Protein AF-0000000069194268 (afdb_homodimer)

Nearest PDB structures (foldseek):
  7jh6-assembly4_D  TM=4.118E-01  e=5.243E+00  synthetic construct
  7o3w-assembly1_A  TM=4.426E-01  e=8.999E+00  Synechocystis sp. PCC 6803 substr. Kazusa

Solvent-accessible surface area (backbone atoms only — not comparable to full-atom values): 12749 Å² total; per-residue (Å²): 132,66,67,64,56,55,54,53,47,50,51,52,49,50,50,48,52,50,44,51,50,50,48,48,37,51,55,36,53,52,48,41,28,60,77,66,70,44,88,68,66,60,66,60,50,50,51,53,51,39,49,43,46,30,53,44,47,52,50,52,51,50,46,50,64,65,29,66,80,54,76,63,89,70,72,81,70,62,57,66,57,41,39,67,49,42,54,73,69,66,60,67,84,50,84,78,68,65,90,68,68,75,66,68,73,72,95,112,132,66,67,65,56,54,53,53,47,51,52,51,49,51,50,47,52,49,44,50,49,49,48,48,37,51,56,35,53,51,47,41,28,60,76,66,71,45,89,68,65,60,67,60,50,51,52,53,52,40,50,43,46,30,52,44,47,52,50,50,52,50,46,49,65,65,30,63,80,56,78,69,84,72,70,81,69,62,56,65,54,42,39,66,47,42,54,74,69,66,60,68,85,49,84,76,66,64,89,66,68,73,65,69,73,69,97,111

Sequence (216 aa):
MSYNSGFQNRQQLQQYEQLLQLLLVTLNKRLVKFYSNEDCDEFAFRNIFQRIMSGMKSLEKQYILMTQSNRKFMPPRFSETVRNLFDLLKLEEQHEVSKHLFRVKGYTMSYNSGFQNRQQLQQYEQLLQLLLVTLNKRLVKFYSNEDCDEFAFRNIFQRIMSGMKSLEKQYILMTQSNRKFMPPRFSETVRNLFDLLKLEEQHEVSKHLFRVKGYT

Secondary structure (DSSP, 8-state):
--HHHHHHHHHHHHHHHHHHHHHHHHHHHHHHHHHTT----HHHHHHHHHHHHHHHHHHHHHHHHHHSSS-------HHHHTHHHHHHTT----S---GGGG------/--HHHHHHHHHHHHHHHHHHHHHHHHHHHHHHHHHTT----HHHHHHHHHHHHHHHHHHHHHHHHHHSSS-------HHHHTHHHHHHTT----S---GGGG------

Foldseek 3Di:
DDPVLVVVVVVLVVVLVLLVVQLVVLVVVVVVCVVVVHDDPPVVSLVLNLLSLLSNVVSLVVCCVSCVVPPDDRDPSVSVVCVVVNVVSPHDHDNCNPPPSPCPDDVD/DDPVLVVVVVVLVVVLVVLVVQLVVLVVVVVVCVVVVHDDPPVVSLVLNLLSLLSLVVSLVVCCVSCVVVPDCRDPSVSVVCVVVNVVSPHDRDNCNPPPSPPPDPVD

pLDDT: mean 76.13, std 21.99, range [19.95, 97.38]

Organism: Paramecium tetraurelia (NCBI:txid5888)

Radius of gyration: 18.08 Å; Cα contacts (8 Å, |Δi|>4): 145; chains: 2; bounding box: 43×52×40 Å

Structure (mmCIF, N/CA/C/O backbone):
data_AF-0000000069194268-model_v1
#
loop_
_entity.id
_entity.type
_entity.pdbx_description
1 polymer 'Chromosome undetermined scaffold_10, whole genome shotgun sequence'
#
loop_
_atom_site.group_PDB
_atom_site.id
_atom_site.type_symbol
_atom_site.label_atom_id
_atom_site.label_alt_id
_atom_site.label_comp_id
_atom_site.label_asym_id
_atom_site.label_entity_id
_atom_site.label_seq_id
_atom_site.pdbx_PDB_ins_code
_atom_site.Cartn_x
_atom_site.Cartn_y
_atom_site.Cartn_z
_atom_site.occupancy
_atom_site.B_iso_or_equiv
_atom_site.auth_seq_id
_atom_site.auth_comp_id
_atom_site.auth_asym_id
_atom_site.auth_atom_id
_atom_site.pdbx_PDB_model_num
ATOM 1 N N . MET A 1 1 ? -14.109 27.328 14.586 1 37.28 1 MET A N 1
ATOM 2 C CA . MET A 1 1 ? -13.633 26.266 13.703 1 37.28 1 MET A CA 1
ATOM 3 C C . MET A 1 1 ? -13.445 24.969 14.484 1 37.28 1 MET A C 1
ATOM 5 O O . MET A 1 1 ? -12.781 24.938 15.516 1 37.28 1 MET A O 1
ATOM 9 N N . SER A 1 2 ? -14.305 23.953 14.594 1 41.22 2 SER A N 1
ATOM 10 C CA . SER A 1 2 ? -14.617 23.016 15.68 1 41.22 2 SER A CA 1
ATOM 11 C C . SER A 1 2 ? -13.469 22.047 15.93 1 41.22 2 SER A C 1
ATOM 13 O O . SER A 1 2 ? -12.945 21.453 14.992 1 41.22 2 SER A O 1
ATOM 15 N N . TYR A 1 3 ? -12.727 22.203 17.047 1 45.12 3 TYR A N 1
ATOM 16 C CA . TYR A 1 3 ? -11.688 21.391 17.656 1 45.12 3 TYR A CA 1
ATOM 17 C C . TYR A 1 3 ? -11.93 19.906 17.406 1 45.12 3 TYR A C 1
ATOM 19 O O . TYR A 1 3 ? -10.992 19.141 17.172 1 45.12 3 TYR A O 1
ATOM 27 N N . ASN A 1 4 ? -13.281 19.578 17.469 1 48.5 4 ASN A N 1
ATOM 28 C CA . ASN A 1 4 ? -13.742 18.203 17.312 1 48.5 4 ASN A CA 1
ATOM 29 C C . ASN A 1 4 ? -13.5 17.703 15.891 1 48.5 4 ASN A C 1
ATOM 31 O O . ASN A 1 4 ? -13.203 16.516 15.688 1 48.5 4 ASN A O 1
ATOM 35 N N . SER A 1 5 ? -13.5 18.75 15.031 1 60.5 5 SER A N 1
ATOM 36 C CA . SER A 1 5 ? -13.336 18.375 13.633 1 60.5 5 SER A CA 1
ATOM 37 C C . SER A 1 5 ? -11.891 18 13.328 1 60.5 5 SER A C 1
ATOM 39 O O . SER A 1 5 ? -11.625 17.016 12.648 1 60.5 5 SER A O 1
ATOM 41 N N . GLY A 1 6 ? -11.031 18.656 14.133 1 62.91 6 GLY A N 1
ATOM 42 C CA . GLY A 1 6 ? -9.625 18.391 13.93 1 62.91 6 GLY A CA 1
ATOM 43 C C . GLY A 1 6 ? -9.188 17.047 14.508 1 62.91 6 GLY A C 1
ATOM 44 O O . GLY A 1 6 ? -8.438 16.312 13.867 1 62.91 6 GLY A O 1
ATOM 45 N N . PHE A 1 7 ? -9.766 16.781 15.742 1 66.25 7 PHE A N 1
ATOM 46 C CA . PHE A 1 7 ? -9.43 15.539 16.422 1 66.25 7 PHE A CA 1
ATOM 47 C C . PHE A 1 7 ? -9.977 14.344 15.648 1 66.25 7 PHE A C 1
ATOM 49 O O . PHE A 1 7 ? -9.266 13.352 15.445 1 66.25 7 PHE A O 1
ATOM 56 N N . GLN A 1 8 ? -11.234 14.406 15.227 1 69.31 8 GLN A N 1
ATOM 57 C CA . GLN A 1 8 ? -11.875 13.336 14.469 1 69.31 8 GLN A CA 1
ATOM 58 C C . GLN A 1 8 ? -11.156 13.094 13.141 1 69.31 8 GLN A C 1
ATOM 60 O O . GLN A 1 8 ? -10.969 11.953 12.734 1 69.31 8 GLN A O 1
ATOM 65 N N . ASN A 1 9 ? -10.734 14.109 12.664 1 71.94 9 ASN A N 1
ATOM 66 C CA . ASN A 1 9 ? -10.023 14 11.391 1 71.94 9 ASN A CA 1
ATOM 67 C C . ASN A 1 9 ? -8.672 13.312 11.562 1 71.94 9 ASN A C 1
ATOM 69 O O . ASN A 1 9 ? -8.273 12.5 10.727 1 71.94 9 ASN A O 1
ATOM 73 N N . ARG A 1 10 ? -8.109 13.695 12.672 1 74.12 10 ARG A N 1
ATOM 74 C CA . ARG A 1 10 ? -6.82 13.062 12.938 1 74.12 10 ARG A CA 1
ATOM 75 C C . ARG A 1 10 ? -6.988 11.57 13.211 1 74.12 10 ARG A C 1
ATOM 77 O O . ARG A 1 10 ? -6.172 10.758 12.766 1 74.12 10 ARG A O 1
ATOM 84 N N . GLN A 1 11 ? -8.016 11.227 13.891 1 77.94 11 GLN A N 1
ATOM 85 C CA . GLN A 1 11 ? -8.273 9.82 14.195 1 77.94 11 GLN A CA 1
ATOM 86 C C . GLN A 1 11 ? -8.602 9.031 12.93 1 77.94 11 GLN A C 1
ATOM 88 O O . GLN A 1 11 ? -8.125 7.914 12.742 1 77.94 11 GLN A O 1
ATOM 93 N N . GLN A 1 12 ? -9.328 9.57 12.055 1 77.31 12 GLN A N 1
ATOM 94 C CA . GLN A 1 12 ? -9.695 8.93 10.805 1 77.31 12 GLN A CA 1
ATOM 95 C C . GLN A 1 12 ? -8.477 8.727 9.906 1 77.31 12 GLN A C 1
ATOM 97 O O . GLN A 1 12 ? -8.336 7.688 9.258 1 77.31 12 GLN A O 1
ATOM 102 N N . LEU A 1 13 ? -7.691 9.703 10.023 1 77.81 13 LEU A N 1
ATOM 103 C CA . LEU A 1 13 ? -6.473 9.609 9.227 1 77.81 13 LEU A CA 1
ATOM 104 C C . LEU A 1 13 ? -5.566 8.5 9.75 1 77.81 13 LEU A C 1
ATOM 106 O O . LEU A 1 13 ? -4.965 7.766 8.961 1 77.81 13 LEU A O 1
ATOM 110 N N . GLN A 1 14 ? -5.523 8.43 10.984 1 79.56 14 GLN A N 1
ATOM 111 C CA . GLN A 1 14 ? -4.715 7.375 11.586 1 79.56 14 GLN A CA 1
ATOM 112 C C . GLN A 1 14 ? -5.273 5.992 11.258 1 79.56 14 GLN A C 1
ATOM 114 O O . GLN A 1 14 ? -4.516 5.07 10.953 1 79.56 14 GLN A O 1
ATOM 119 N N . GLN A 1 15 ? -6.512 5.867 11.336 1 83.19 15 GLN A N 1
ATOM 120 C CA . GLN A 1 15 ? -7.152 4.605 10.977 1 83.19 15 GLN A CA 1
ATOM 121 C C . GLN A 1 15 ? -6.91 4.266 9.508 1 83.19 15 GLN A C 1
ATOM 123 O O . GLN A 1 15 ? -6.664 3.107 9.164 1 83.19 15 GLN A O 1
ATOM 128 N N . TYR A 1 16 ? -7 5.227 8.734 1 84.31 16 TYR A N 1
ATOM 129 C CA . TYR A 1 16 ? -6.773 5.027 7.309 1 84.31 16 TYR A CA 1
ATOM 130 C C . TYR A 1 16 ? -5.348 4.559 7.043 1 84.31 16 TYR A C 1
ATOM 132 O O . TYR A 1 16 ? -5.125 3.654 6.234 1 84.31 16 TYR A O 1
ATOM 140 N N . GLU A 1 17 ? -4.441 5.129 7.75 1 82.94 17 GLU A N 1
ATOM 141 C CA . GLU A 1 17 ? -3.043 4.73 7.605 1 82.94 17 GLU A CA 1
ATOM 142 C C . GLU A 1 17 ? -2.83 3.287 8.055 1 82.94 17 GLU A C 1
ATOM 144 O O . GLU A 1 17 ? -2.045 2.553 7.449 1 82.94 17 GLU A O 1
ATOM 149 N N . GLN A 1 18 ? -3.531 2.908 9.055 1 86 18 GLN A N 1
ATOM 150 C CA . GLN A 1 18 ? -3.434 1.535 9.547 1 86 18 GLN A CA 1
ATOM 151 C C . GLN A 1 18 ? -3.994 0.549 8.523 1 86 18 GLN A C 1
ATOM 153 O O . GLN A 1 18 ? -3.424 -0.523 8.312 1 86 18 GLN A O 1
ATOM 158 N N . LEU A 1 19 ? -5.066 0.924 7.961 1 89.56 19 LEU A N 1
ATOM 159 C CA . LEU A 1 19 ? -5.656 0.072 6.938 1 89.56 19 LEU A CA 1
ATOM 160 C C . LEU A 1 19 ? -4.742 -0.029 5.719 1 89.56 19 LEU A C 1
ATOM 162 O O . LEU A 1 19 ? -4.621 -1.098 5.117 1 89.56 19 LEU A O 1
ATOM 166 N N . LEU A 1 20 ? -4.137 1.044 5.422 1 89.56 20 LEU A N 1
ATOM 167 C CA . LEU A 1 20 ? -3.186 1.051 4.312 1 89.56 20 LEU A CA 1
ATOM 168 C C . LEU A 1 20 ? -2.014 0.118 4.598 1 89.56 20 LEU A C 1
ATOM 170 O O . LEU A 1 20 ? -1.585 -0.632 3.717 1 89.56 20 LEU A O 1
ATOM 174 N N . GLN A 1 21 ? -1.524 0.174 5.75 1 89.19 21 GLN A N 1
ATOM 175 C CA . GLN A 1 21 ? -0.445 -0.722 6.148 1 89.19 21 GLN A CA 1
ATOM 176 C C . GLN A 1 21 ? -0.882 -2.182 6.066 1 89.19 21 GLN A C 1
ATOM 178 O O . GLN A 1 21 ? -0.15 -3.025 5.543 1 89.19 21 GLN A O 1
ATOM 183 N N . LEU A 1 22 ? -2.021 -2.426 6.551 1 92.62 22 LEU A N 1
ATOM 184 C CA . LEU A 1 22 ? -2.547 -3.785 6.52 1 92.62 22 LEU A CA 1
ATOM 185 C C . LEU A 1 22 ? -2.717 -4.27 5.082 1 92.62 22 LEU A C 1
ATOM 187 O O . LEU A 1 22 ? -2.439 -5.434 4.777 1 92.62 22 LEU A O 1
ATOM 191 N N . LEU A 1 23 ? -3.191 -3.416 4.234 1 94.5 23 LEU A N 1
ATOM 192 C CA . LEU A 1 23 ? -3.32 -3.738 2.818 1 94.5 23 LEU A CA 1
ATOM 193 C C . LEU A 1 23 ? -1.971 -4.133 2.225 1 94.5 23 LEU A C 1
ATOM 195 O O . LEU A 1 23 ? -1.854 -5.168 1.57 1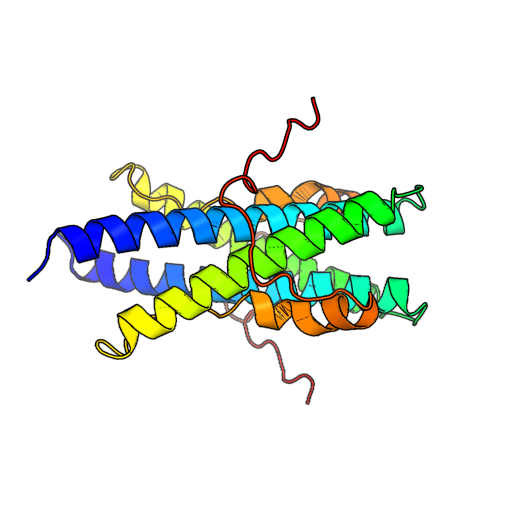 94.5 23 LEU A O 1
ATOM 199 N N . LEU A 1 24 ? -1 -3.342 2.49 1 94.25 24 LEU A N 1
ATOM 200 C CA . LEU A 1 24 ? 0.34 -3.598 1.975 1 94.25 24 LEU A CA 1
ATOM 201 C C . LEU A 1 24 ? 0.879 -4.926 2.494 1 94.25 24 LEU A C 1
ATOM 203 O O . LEU A 1 24 ? 1.442 -5.715 1.73 1 94.25 24 LEU A O 1
ATOM 207 N N . VAL A 1 25 ? 0.717 -5.152 3.771 1 94.38 25 VAL A N 1
ATOM 208 C CA . VAL A 1 25 ? 1.161 -6.402 4.383 1 94.38 25 VAL A CA 1
ATOM 209 C C . VAL A 1 25 ? 0.457 -7.582 3.719 1 94.38 25 VAL A C 1
ATOM 211 O O . VAL A 1 25 ? 1.092 -8.586 3.393 1 94.38 25 VAL A O 1
ATOM 214 N N . THR A 1 26 ? -0.779 -7.453 3.541 1 96.12 26 THR A N 1
ATOM 215 C CA . THR A 1 26 ? -1.593 -8.531 2.98 1 96.12 26 THR A CA 1
ATOM 216 C C . THR A 1 26 ? -1.163 -8.844 1.55 1 96.12 26 THR A C 1
ATOM 218 O O . THR A 1 26 ? -0.944 -10 1.202 1 96.12 26 THR A O 1
ATOM 221 N N . LEU A 1 27 ? -1.077 -7.809 0.698 1 96.75 27 LEU A N 1
ATOM 222 C CA . LEU A 1 27 ? -0.647 -7.996 -0.684 1 96.75 27 LEU A CA 1
ATOM 223 C C . LEU A 1 27 ? 0.761 -8.578 -0.739 1 96.75 27 LEU A C 1
ATOM 225 O O . LEU A 1 27 ? 1.031 -9.484 -1.531 1 96.75 27 LEU A O 1
ATOM 229 N N . ASN A 1 28 ? 1.602 -8.062 0.092 1 95.94 28 ASN A N 1
ATOM 230 C CA . ASN A 1 28 ? 2.98 -8.531 0.165 1 95.94 28 ASN A CA 1
ATOM 231 C C . ASN A 1 28 ? 3.051 -10.008 0.541 1 95.94 28 ASN A C 1
ATOM 233 O O . ASN A 1 28 ? 3.752 -10.789 -0.109 1 95.94 28 ASN A O 1
ATOM 237 N N . LYS A 1 29 ? 2.371 -10.391 1.559 1 95.69 29 LYS A N 1
ATOM 238 C CA . LYS A 1 29 ? 2.373 -11.773 2.012 1 95.69 29 LYS A CA 1
ATOM 239 C C . LYS A 1 29 ? 1.876 -12.711 0.914 1 95.69 29 LYS A C 1
ATOM 241 O O . LYS A 1 29 ? 2.428 -13.797 0.72 1 95.69 29 LYS A O 1
ATOM 246 N N . ARG A 1 30 ? 0.863 -12.273 0.206 1 97.12 30 ARG A N 1
ATOM 247 C CA . ARG A 1 30 ? 0.32 -13.102 -0.864 1 97.12 30 ARG A CA 1
ATOM 248 C C . ARG A 1 30 ? 1.328 -13.266 -1.997 1 97.12 30 ARG A C 1
ATOM 250 O O . ARG A 1 30 ? 1.491 -14.359 -2.539 1 97.12 30 ARG A O 1
ATOM 257 N N . LEU A 1 31 ? 1.962 -12.195 -2.344 1 97.38 31 LEU A N 1
ATOM 258 C CA . LEU A 1 31 ? 2.967 -12.242 -3.398 1 97.38 31 LEU A CA 1
ATOM 259 C C . LEU A 1 31 ? 4.129 -13.156 -3.004 1 97.38 31 LEU A C 1
ATOM 261 O O . LEU A 1 31 ? 4.613 -13.938 -3.82 1 97.38 31 LEU A O 1
ATOM 265 N N . VAL A 1 32 ? 4.523 -13.055 -1.766 1 96.69 32 VAL A N 1
ATOM 266 C CA . VAL A 1 32 ? 5.609 -13.898 -1.272 1 96.69 32 VAL A CA 1
ATOM 267 C C . VAL A 1 32 ? 5.234 -15.367 -1.413 1 96.69 32 VAL A C 1
ATOM 269 O O . VAL A 1 32 ? 6.047 -16.188 -1.844 1 96.69 32 VAL A O 1
ATOM 272 N N . LYS A 1 33 ? 4.035 -15.641 -1.076 1 96.88 33 LYS A N 1
ATOM 273 C CA . LYS A 1 33 ? 3.574 -17.016 -1.198 1 96.88 33 LYS A CA 1
ATOM 274 C C . LYS A 1 33 ? 3.578 -17.469 -2.654 1 96.88 33 LYS A C 1
ATOM 276 O O . LYS A 1 33 ? 3.934 -18.609 -2.953 1 96.88 33 LYS A O 1
ATOM 281 N N . PHE A 1 34 ? 3.199 -16.641 -3.586 1 95.38 34 PHE A N 1
ATOM 282 C CA . PHE A 1 34 ? 3.244 -16.969 -5.008 1 95.38 34 PHE A CA 1
ATOM 283 C C . PHE A 1 34 ? 4.676 -17.234 -5.457 1 95.38 34 PHE A C 1
ATOM 285 O O . PHE A 1 34 ? 4.945 -18.234 -6.125 1 95.38 34 PHE A O 1
ATOM 292 N N . TYR A 1 35 ? 5.566 -16.391 -5.066 1 96 35 TYR A N 1
ATOM 293 C CA . TYR A 1 35 ? 6.953 -16.516 -5.5 1 96 35 TYR A CA 1
ATOM 294 C C . TYR A 1 35 ? 7.609 -17.75 -4.883 1 96 35 TYR A C 1
ATOM 296 O O . TYR A 1 35 ? 8.477 -18.375 -5.496 1 96 35 TYR A O 1
ATOM 304 N N . SER A 1 36 ? 7.195 -18.031 -3.672 1 95.12 36 SER A N 1
ATOM 305 C CA . SER A 1 36 ? 7.766 -19.188 -2.98 1 95.12 36 SER A CA 1
ATOM 306 C C . SER A 1 36 ? 7.035 -20.469 -3.352 1 95.12 36 SER A C 1
ATOM 308 O O . SER A 1 36 ? 7.383 -21.562 -2.869 1 95.12 36 SER A O 1
ATOM 310 N N . ASN A 1 37 ? 6.016 -20.328 -4.152 1 92.81 37 ASN A N 1
ATOM 311 C CA . ASN A 1 37 ? 5.18 -21.469 -4.531 1 92.81 37 ASN A CA 1
ATOM 312 C C . ASN A 1 37 ? 4.641 -22.203 -3.305 1 92.81 37 ASN A C 1
ATOM 314 O O . ASN A 1 37 ? 4.668 -23.422 -3.248 1 92.81 37 ASN A O 1
ATOM 318 N N . GLU A 1 38 ? 4.32 -21.438 -2.33 1 92.81 38 GLU A N 1
ATOM 319 C CA . GLU A 1 38 ? 3.734 -21.984 -1.105 1 92.81 38 GLU A CA 1
ATOM 320 C C . GLU A 1 38 ? 2.211 -21.875 -1.134 1 92.81 38 GLU A C 1
ATOM 322 O O . GLU A 1 38 ? 1.653 -20.969 -1.757 1 92.81 38 GLU A O 1
ATOM 327 N N . ASP A 1 39 ? 1.664 -22.812 -0.478 1 91.12 39 ASP A N 1
ATOM 328 C CA . ASP A 1 39 ? 0.209 -22.781 -0.364 1 91.12 39 ASP A CA 1
ATOM 329 C C . ASP A 1 39 ? -0.257 -21.594 0.46 1 91.12 39 ASP A C 1
ATOM 331 O O . ASP A 1 39 ? 0.448 -21.141 1.366 1 91.12 39 ASP A O 1
ATOM 335 N N . CYS A 1 40 ? -1.297 -21.016 0.034 1 90.75 40 CYS A N 1
ATOM 336 C CA . CYS A 1 40 ? -1.941 -19.906 0.733 1 90.75 40 CYS A CA 1
ATOM 337 C C . CYS A 1 40 ? -3.393 -20.234 1.059 1 90.75 40 CYS A C 1
ATOM 339 O O . CYS A 1 40 ? -4.074 -20.906 0.272 1 90.75 40 CYS A O 1
ATOM 341 N N . ASP A 1 41 ? -3.812 -19.922 2.244 1 93.31 41 ASP A N 1
ATOM 342 C CA . ASP A 1 41 ? -5.234 -19.953 2.564 1 93.31 41 ASP A CA 1
ATOM 343 C C . ASP A 1 41 ? -5.996 -18.875 1.787 1 93.31 41 ASP A C 1
ATOM 345 O O . ASP A 1 41 ? -6.109 -17.734 2.242 1 93.31 41 ASP A O 1
ATOM 349 N N . GLU A 1 42 ? -6.48 -19.281 0.684 1 94.06 42 GLU A N 1
ATOM 350 C CA . GLU A 1 42 ? -7.145 -18.359 -0.229 1 94.06 42 GLU A CA 1
ATOM 351 C C . GLU A 1 42 ? -8.352 -17.703 0.43 1 94.06 42 GLU A C 1
ATOM 353 O O . GLU A 1 42 ? -8.609 -16.516 0.235 1 94.06 42 GLU A O 1
ATOM 358 N N . PHE A 1 43 ? -9.094 -18.469 1.166 1 93.88 43 PHE A N 1
ATOM 359 C CA . PHE A 1 43 ? -10.281 -17.953 1.823 1 93.88 43 PHE A CA 1
ATOM 360 C C . PHE A 1 43 ? -9.914 -16.891 2.85 1 93.88 43 PHE A C 1
ATOM 362 O O . PHE A 1 43 ? -10.531 -15.828 2.906 1 93.88 43 PHE A O 1
ATOM 369 N N . ALA A 1 44 ? -8.883 -17.172 3.637 1 94.25 44 ALA A N 1
ATOM 370 C CA . ALA A 1 44 ? -8.422 -16.203 4.625 1 94.25 44 ALA A CA 1
ATOM 371 C C . ALA A 1 44 ? -7.918 -14.93 3.951 1 94.25 44 ALA A C 1
ATOM 373 O O . ALA A 1 44 ? -8.211 -13.82 4.406 1 94.25 44 ALA A O 1
ATOM 374 N N . PHE A 1 45 ? -7.199 -15.07 2.893 1 96.06 45 PHE A N 1
ATOM 375 C CA . PHE A 1 45 ? -6.688 -13.93 2.148 1 96.06 45 PHE A CA 1
ATOM 376 C C . PHE A 1 45 ? -7.828 -13.062 1.628 1 96.06 45 PHE A C 1
ATOM 378 O O . PHE A 1 45 ? -7.848 -11.852 1.848 1 96.06 45 PHE A O 1
ATOM 385 N N . ARG A 1 46 ? -8.789 -13.68 0.989 1 95.19 46 ARG A N 1
ATOM 386 C CA . ARG A 1 46 ? -9.914 -12.969 0.397 1 95.19 46 ARG A CA 1
ATOM 387 C C . ARG A 1 46 ? -10.719 -12.234 1.463 1 95.19 46 ARG A C 1
ATOM 389 O O . ARG A 1 46 ? -11.117 -11.086 1.264 1 95.19 46 ARG A O 1
ATOM 396 N N . ASN A 1 47 ? -10.883 -12.914 2.537 1 94.75 47 ASN A N 1
ATOM 397 C CA . ASN A 1 47 ? -11.656 -12.312 3.619 1 94.75 47 ASN A CA 1
ATOM 398 C C . ASN A 1 47 ? -10.969 -11.078 4.188 1 94.75 47 ASN A C 1
ATOM 400 O O . ASN A 1 47 ? -11.609 -10.047 4.391 1 94.75 47 ASN A O 1
ATOM 404 N N . ILE A 1 48 ? -9.719 -11.203 4.48 1 95.25 48 ILE A N 1
ATOM 405 C CA . ILE A 1 48 ? -8.953 -10.094 5.031 1 95.25 48 ILE A CA 1
ATOM 406 C C . ILE A 1 48 ? -8.93 -8.938 4.027 1 95.25 48 ILE A C 1
ATOM 408 O O . ILE A 1 48 ? -9.125 -7.781 4.395 1 95.25 48 ILE A O 1
ATOM 412 N N . PHE A 1 49 ? -8.68 -9.266 2.754 1 95.69 49 PHE A N 1
ATOM 413 C CA . PHE A 1 49 ? -8.617 -8.266 1.697 1 95.69 49 PHE A CA 1
ATOM 414 C C . PHE A 1 49 ? -9.945 -7.535 1.56 1 95.69 49 PHE A C 1
ATOM 416 O O . PHE A 1 49 ? -9.984 -6.305 1.479 1 95.69 49 PHE A O 1
ATOM 423 N N . GLN A 1 50 ? -10.961 -8.242 1.62 1 95.19 50 GLN A N 1
ATOM 424 C CA . GLN A 1 50 ? -12.305 -7.688 1.521 1 95.19 50 GLN A CA 1
ATOM 425 C C . GLN A 1 50 ? -12.594 -6.738 2.682 1 95.19 50 GLN A C 1
ATOM 427 O O . GLN A 1 50 ? -13.148 -5.652 2.479 1 95.19 50 GLN A O 1
ATOM 432 N N . ARG A 1 51 ? -12.242 -7.113 3.838 1 94 51 ARG A N 1
ATOM 433 C CA . ARG A 1 51 ? -12.469 -6.293 5.023 1 94 51 ARG A CA 1
ATOM 434 C C . ARG A 1 51 ? -11.664 -5 4.961 1 94 51 ARG A C 1
ATOM 436 O O . ARG A 1 51 ? -12.172 -3.93 5.293 1 94 51 ARG A O 1
ATOM 443 N N . ILE A 1 52 ? -10.438 -5.133 4.578 1 94.12 52 ILE A N 1
ATOM 444 C CA . ILE A 1 52 ? -9.594 -3.957 4.441 1 94.12 52 ILE A CA 1
ATOM 445 C C . ILE A 1 52 ? -10.219 -2.982 3.447 1 94.12 52 ILE A C 1
ATOM 447 O O . ILE A 1 52 ? -10.336 -1.788 3.732 1 94.12 52 ILE A O 1
ATOM 451 N N . MET A 1 53 ? -10.633 -3.518 2.297 1 93 53 MET A N 1
ATOM 452 C CA . MET A 1 53 ? -11.219 -2.693 1.24 1 93 53 MET A CA 1
ATOM 453 C C . MET A 1 53 ? -12.484 -1.997 1.729 1 93 53 MET A C 1
ATOM 455 O O . MET A 1 53 ? -12.68 -0.808 1.473 1 93 53 MET A O 1
ATOM 459 N N . SER A 1 54 ? -13.266 -2.701 2.42 1 91.25 54 SER A N 1
ATOM 460 C CA . SER A 1 54 ? -14.492 -2.127 2.953 1 91.25 54 SER A CA 1
ATOM 461 C C . SER A 1 54 ? -14.203 -1.007 3.943 1 91.25 54 SER A C 1
ATOM 463 O O . SER A 1 54 ? -14.852 0.042 3.914 1 91.25 54 SER A O 1
ATOM 465 N N . GLY A 1 55 ? -13.273 -1.26 4.84 1 89.56 55 GLY A N 1
ATOM 466 C CA . GLY A 1 55 ? -12.875 -0.237 5.793 1 89.56 55 GLY A CA 1
ATOM 467 C C . GLY A 1 55 ? -12.297 1.003 5.133 1 89.56 55 GLY A C 1
ATOM 468 O O . GLY A 1 55 ? -12.633 2.127 5.52 1 89.56 55 GLY A O 1
ATOM 469 N N . MET A 1 56 ? -11.438 0.844 4.148 1 89.94 56 MET A N 1
ATOM 470 C CA . MET A 1 56 ? -10.82 1.969 3.451 1 89.94 56 MET A CA 1
ATOM 471 C C . MET A 1 56 ? -11.867 2.787 2.707 1 89.94 56 MET A C 1
ATOM 473 O O . MET A 1 56 ? -11.883 4.016 2.797 1 89.94 56 MET A O 1
ATOM 477 N N . LYS A 1 57 ? -12.734 2.133 2.002 1 89.06 57 LYS A N 1
ATOM 478 C CA . LYS A 1 57 ? -13.773 2.826 1.247 1 89.06 57 LYS A CA 1
ATOM 479 C C . LYS A 1 57 ? -14.695 3.617 2.174 1 89.06 57 LYS A C 1
ATOM 481 O O . LYS A 1 57 ? -15.102 4.734 1.849 1 89.06 57 LYS A O 1
ATOM 486 N N . SER A 1 58 ? -15.008 3.006 3.279 1 87.31 58 SER A N 1
ATOM 487 C CA . SER A 1 58 ? -15.852 3.691 4.258 1 87.31 58 SER A CA 1
ATOM 488 C C . SER A 1 58 ? -15.188 4.973 4.754 1 87.31 58 SER A C 1
ATOM 490 O O . SER A 1 58 ? -15.828 6.023 4.828 1 87.31 58 SER A O 1
ATOM 492 N N . LEU A 1 59 ? -13.93 4.879 5.066 1 84.94 59 LEU A N 1
ATOM 493 C CA . LEU A 1 59 ? -13.195 6.047 5.555 1 84.94 59 LEU A CA 1
ATOM 494 C C . LEU A 1 59 ? -13.047 7.094 4.457 1 84.94 59 LEU A C 1
ATOM 496 O O . LEU A 1 59 ? -13.141 8.297 4.723 1 84.94 59 LEU A O 1
ATOM 500 N N . GLU A 1 60 ? -12.805 6.68 3.303 1 84.25 60 GLU A N 1
ATOM 501 C CA . GLU A 1 60 ? -12.68 7.598 2.176 1 84.25 60 GLU A CA 1
ATOM 502 C C . GLU A 1 60 ? -13.984 8.336 1.911 1 84.25 60 GLU A C 1
ATOM 504 O O . GLU A 1 60 ? -13.984 9.531 1.618 1 84.25 60 GLU A O 1
ATOM 509 N N . LYS A 1 61 ? -15.062 7.629 1.998 1 81.81 61 LYS A N 1
ATOM 510 C CA . LYS A 1 61 ? -16.375 8.25 1.844 1 81.81 61 LYS A CA 1
ATOM 511 C C . LYS A 1 61 ? -16.625 9.289 2.936 1 81.81 61 LYS A C 1
ATOM 513 O O . LYS A 1 61 ? -17.156 10.367 2.662 1 81.81 61 LYS A O 1
ATOM 518 N N . GLN A 1 62 ? -16.25 8.914 4.086 1 78.62 62 GLN A N 1
ATOM 519 C CA . GLN A 1 62 ? -16.438 9.836 5.207 1 78.62 62 GLN A CA 1
ATOM 520 C C . GLN A 1 62 ? -15.602 11.102 5.012 1 78.62 62 GLN A C 1
ATOM 522 O O . GLN A 1 62 ? -16.062 12.203 5.328 1 78.62 62 GLN A O 1
ATOM 527 N N . TYR A 1 63 ? -14.438 10.836 4.574 1 73.12 63 TYR A N 1
ATOM 528 C CA . TYR A 1 63 ? -13.57 11.992 4.344 1 73.12 63 TYR A CA 1
ATOM 529 C C . TYR A 1 63 ? -14.156 12.914 3.281 1 73.12 63 TYR A C 1
ATOM 531 O O . TYR A 1 63 ? -14.133 14.133 3.43 1 73.12 63 TYR A O 1
ATOM 539 N N . ILE A 1 64 ? -14.555 12.328 2.199 1 70.62 64 ILE A N 1
ATOM 540 C CA . ILE A 1 64 ? -15.141 13.109 1.117 1 70.62 64 ILE A CA 1
ATOM 541 C C . ILE A 1 64 ? -16.344 13.891 1.643 1 70.62 64 ILE A C 1
ATOM 543 O O . ILE A 1 64 ? -16.531 15.055 1.299 1 70.62 64 ILE A O 1
ATOM 547 N N . LEU A 1 65 ? -17.031 13.258 2.473 1 66.88 65 LEU A N 1
ATOM 548 C CA . LEU A 1 65 ? -18.234 13.891 3.027 1 66.88 65 LEU A CA 1
ATOM 549 C C . LEU A 1 65 ? -17.844 15.023 3.975 1 66.88 65 LEU A C 1
ATOM 551 O O . LEU A 1 65 ? -18.531 16.062 4.016 1 66.88 65 LEU A O 1
ATOM 555 N N . MET A 1 66 ? -16.844 14.828 4.68 1 65.88 66 MET A N 1
ATOM 556 C CA . MET A 1 66 ? -16.422 15.82 5.656 1 65.88 66 MET A CA 1
ATOM 557 C C . MET A 1 66 ? -15.719 16.984 4.973 1 65.88 66 MET A C 1
ATOM 559 O O . MET A 1 66 ? -15.758 18.125 5.461 1 65.88 66 MET A O 1
ATOM 563 N N . THR A 1 67 ? -14.875 16.594 3.975 1 60.09 67 THR A N 1
ATOM 564 C CA . THR A 1 67 ? -14.07 17.625 3.336 1 60.09 67 THR A CA 1
ATOM 565 C C . THR A 1 67 ? -14.852 18.312 2.215 1 60.09 67 THR A C 1
ATOM 567 O O . THR A 1 67 ? -14.352 19.219 1.562 1 60.09 67 THR A O 1
ATOM 570 N N . GLN A 1 68 ? -15.922 17.719 1.57 1 54.78 68 GLN A N 1
ATOM 571 C CA . GLN A 1 68 ? -16.703 18.469 0.595 1 54.78 68 GLN A CA 1
ATOM 572 C C . GLN A 1 68 ? -16.719 19.953 0.946 1 54.78 68 GLN A C 1
ATOM 574 O O . GLN A 1 68 ? -16.766 20.812 0.057 1 54.78 68 GLN A O 1
ATOM 579 N N . SER A 1 69 ? -16.922 20.266 2.199 1 46.34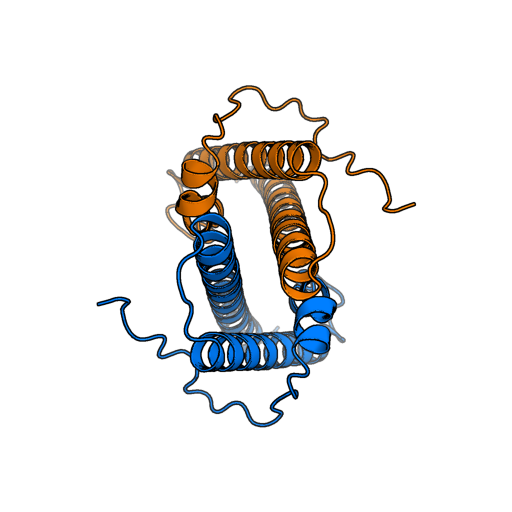 69 SER A N 1
ATOM 580 C CA . SER A 1 69 ? -16.906 21.719 2.41 1 46.34 69 SER A CA 1
ATOM 581 C C . SER A 1 69 ? -15.508 22.281 2.201 1 46.34 69 SER A C 1
ATOM 583 O O . SER A 1 69 ? -15.359 23.438 1.79 1 46.34 69 SER A O 1
ATOM 585 N N . ASN A 1 70 ? -14.43 21.734 2.779 1 45.09 70 ASN A N 1
ATOM 586 C CA . ASN A 1 70 ? -13.07 22.234 2.639 1 45.09 70 ASN A CA 1
ATOM 587 C C . ASN A 1 70 ? -12.242 21.359 1.713 1 45.09 70 ASN A C 1
ATOM 589 O O . ASN A 1 70 ? -12.109 20.156 1.945 1 45.09 70 ASN A O 1
ATOM 593 N N . ARG A 1 71 ? -12.352 21.438 0.447 1 45.25 71 ARG A N 1
ATOM 594 C CA . ARG A 1 71 ? -11.695 20.891 -0.737 1 45.25 71 ARG A CA 1
ATOM 595 C C . ARG A 1 71 ? -10.32 20.328 -0.391 1 45.25 71 ARG A C 1
ATOM 597 O O . ARG A 1 71 ? -9.547 19.969 -1.282 1 45.25 71 ARG A O 1
ATOM 604 N N . LYS A 1 72 ? -9.883 20.531 0.75 1 46.25 72 LYS A N 1
ATOM 605 C CA . LYS A 1 72 ? -8.43 20.438 0.888 1 46.25 72 LYS A CA 1
ATOM 606 C C . LYS A 1 72 ? -7.93 19.031 0.572 1 46.25 72 LYS A C 1
ATOM 608 O O . LYS A 1 72 ? -8.648 18.234 -0.028 1 46.25 72 LYS A O 1
ATOM 613 N N . PHE A 1 73 ? -6.918 18.328 1.426 1 46.69 73 PHE A N 1
ATOM 614 C CA . PHE A 1 73 ? -5.902 17.297 1.182 1 46.69 73 PHE A CA 1
ATOM 615 C C . PHE A 1 73 ? -6.516 15.906 1.226 1 46.69 73 PHE A C 1
ATOM 617 O O . PHE A 1 73 ? -6.926 15.438 2.289 1 46.69 73 PHE A O 1
ATOM 624 N N . MET A 1 74 ? -7.457 15.539 0.218 1 50.88 74 MET A N 1
ATOM 625 C CA . MET A 1 74 ? -7.883 14.141 0.241 1 50.88 74 MET A CA 1
ATOM 626 C C . MET A 1 74 ? -6.684 13.203 0.174 1 50.88 74 MET A C 1
ATOM 628 O O . MET A 1 74 ? -5.84 13.328 -0.717 1 50.88 74 MET A O 1
ATOM 632 N N . PRO A 1 75 ? -6.523 12.438 1.243 1 56.06 75 PRO A N 1
ATOM 633 C CA . PRO A 1 75 ? -5.508 11.406 0.986 1 56.06 75 PRO A CA 1
ATOM 634 C C . PRO A 1 75 ? -5.797 10.602 -0.276 1 56.06 75 PRO A C 1
ATOM 636 O O . PRO A 1 75 ? -6.949 10.5 -0.702 1 56.06 75 PRO A O 1
ATOM 639 N N . PRO A 1 76 ? -4.797 10.336 -1.029 1 58.75 76 PRO A N 1
ATOM 640 C CA . PRO A 1 76 ? -4.996 9.5 -2.217 1 58.75 76 PRO A CA 1
ATOM 641 C C . PRO A 1 76 ? -5.941 8.328 -1.961 1 58.75 76 PRO A C 1
ATOM 643 O O . PRO A 1 76 ? -5.961 7.773 -0.859 1 58.75 76 PRO A O 1
ATOM 646 N N . ARG A 1 77 ? -7.066 8.125 -2.803 1 76.69 77 ARG A N 1
ATOM 647 C CA . ARG A 1 77 ? -7.973 6.98 -2.766 1 76.69 77 ARG A CA 1
ATOM 648 C C . ARG A 1 77 ? -7.238 5.688 -3.104 1 76.69 77 ARG A C 1
ATOM 650 O O . ARG A 1 77 ? -7.355 5.172 -4.219 1 76.69 77 ARG A O 1
ATOM 657 N N . PHE A 1 78 ? -6.629 5.133 -2.125 1 85.19 78 PHE A N 1
ATOM 658 C CA . PHE A 1 78 ? -5.797 3.947 -2.307 1 85.19 78 PHE A CA 1
ATOM 659 C C . PHE A 1 78 ? -6.656 2.721 -2.588 1 85.19 78 PHE A C 1
ATOM 661 O O . PHE A 1 78 ? -6.199 1.77 -3.225 1 85.19 78 PHE A O 1
ATOM 668 N N . SER A 1 79 ? -7.938 2.795 -2.15 1 87.38 79 SER A N 1
ATOM 669 C CA . SER A 1 79 ? -8.828 1.668 -2.393 1 87.38 79 SER A CA 1
ATOM 670 C C . SER A 1 79 ? -9.062 1.458 -3.887 1 87.38 79 SER A C 1
ATOM 672 O O . SER A 1 79 ? -9.156 0.321 -4.352 1 87.38 79 SER A O 1
ATOM 674 N N . GLU A 1 80 ? -9.039 2.479 -4.629 1 88.12 80 GLU A N 1
ATOM 675 C CA . GLU A 1 80 ? -9.266 2.387 -6.066 1 88.12 80 GLU A CA 1
ATOM 676 C C . GLU A 1 80 ? -8.055 1.791 -6.777 1 88.12 80 GLU A C 1
ATOM 678 O O . GLU A 1 80 ? -8.195 1.179 -7.84 1 88.12 80 GLU A O 1
ATOM 683 N N . THR A 1 81 ? -6.938 1.94 -6.172 1 89.75 81 THR A N 1
ATOM 684 C CA . THR A 1 81 ? -5.691 1.481 -6.773 1 89.75 81 THR A CA 1
ATOM 685 C C . THR A 1 81 ? -5.66 -0.041 -6.859 1 89.75 81 THR A C 1
ATOM 687 O O . THR A 1 81 ? -5.02 -0.604 -7.75 1 89.75 81 THR A O 1
ATOM 690 N N . VAL A 1 82 ? -6.414 -0.706 -5.949 1 93.62 82 VAL A N 1
ATOM 691 C CA . VAL A 1 82 ? -6.348 -2.162 -5.902 1 93.62 82 VAL A CA 1
ATOM 692 C C . VAL A 1 82 ? -7.699 -2.754 -6.293 1 93.62 82 VAL A C 1
ATOM 694 O O . VAL A 1 82 ? -7.961 -3.936 -6.055 1 93.62 82 VAL A O 1
ATOM 697 N N . ARG A 1 83 ? -8.523 -1.995 -6.957 1 93.25 83 ARG A N 1
ATOM 698 C CA . ARG A 1 83 ? -9.875 -2.406 -7.324 1 93.25 83 ARG A CA 1
ATOM 699 C C . ARG A 1 83 ? -9.844 -3.561 -8.32 1 93.25 83 ARG A C 1
ATOM 701 O O . ARG A 1 83 ? -10.703 -4.441 -8.281 1 93.25 83 ARG A O 1
ATOM 708 N N . ASN A 1 84 ? -8.938 -3.57 -9.195 1 93.88 84 ASN A N 1
ATOM 709 C CA . ASN A 1 84 ? -8.852 -4.625 -10.203 1 93.88 84 ASN A CA 1
ATOM 710 C C . ASN A 1 84 ? -8.695 -6 -9.555 1 93.88 84 ASN A C 1
ATOM 712 O O . ASN A 1 84 ? -9.328 -6.965 -9.984 1 93.88 84 ASN A O 1
ATOM 716 N N . LEU A 1 85 ? -7.879 -6.074 -8.562 1 96.56 85 LEU A N 1
ATOM 717 C CA . LEU A 1 85 ? -7.703 -7.34 -7.852 1 96.56 85 LEU A CA 1
ATOM 718 C C . LEU A 1 85 ? -8.977 -7.73 -7.113 1 96.56 85 LEU A C 1
ATOM 720 O O . LEU A 1 85 ? -9.367 -8.898 -7.113 1 96.56 85 LEU A O 1
ATOM 724 N N . PHE A 1 86 ? -9.531 -6.738 -6.52 1 95.88 86 PHE A N 1
ATOM 725 C CA . PHE A 1 86 ? -10.789 -6.938 -5.801 1 95.88 86 PHE A CA 1
ATOM 726 C C . PHE A 1 86 ? -11.852 -7.523 -6.723 1 95.88 86 PHE A C 1
ATOM 728 O O . PHE A 1 86 ? -12.523 -8.492 -6.363 1 95.88 86 PHE A O 1
ATOM 735 N N . ASP A 1 87 ? -11.953 -7.02 -7.879 1 95 87 ASP A N 1
ATOM 736 C CA . ASP A 1 87 ? -12.922 -7.465 -8.875 1 95 87 ASP A CA 1
ATOM 737 C C . ASP A 1 87 ? -12.555 -8.844 -9.43 1 95 87 ASP A C 1
ATOM 739 O O . ASP A 1 87 ? -13.422 -9.695 -9.609 1 95 87 ASP A O 1
ATOM 743 N N . LEU A 1 88 ? -11.328 -9.039 -9.688 1 95.88 88 LEU A N 1
ATOM 744 C CA . LEU A 1 88 ? -10.836 -10.312 -10.203 1 95.88 88 LEU A CA 1
ATOM 745 C C . LEU A 1 88 ? -11.164 -11.453 -9.242 1 95.88 88 LEU A C 1
ATOM 747 O O . LEU A 1 88 ? -11.492 -12.562 -9.672 1 95.88 88 LEU A O 1
ATOM 751 N N . LEU A 1 89 ? -11.094 -11.141 -7.953 1 96.25 89 LEU A N 1
ATOM 752 C CA . LEU A 1 89 ? -11.344 -12.141 -6.926 1 96.25 89 LEU A CA 1
ATOM 753 C C . LEU A 1 89 ? -12.836 -12.273 -6.645 1 96.25 89 LEU A C 1
ATOM 755 O O . LEU A 1 89 ? -13.242 -13.039 -5.77 1 96.25 89 LEU A O 1
ATOM 759 N N . LYS A 1 90 ? -13.617 -11.383 -7.328 1 94.75 90 LYS A N 1
ATOM 760 C CA . LYS A 1 90 ? -15.07 -11.414 -7.246 1 94.75 90 LYS A CA 1
ATOM 761 C C . LYS A 1 90 ? -15.547 -11.188 -5.812 1 94.75 90 LYS A C 1
ATOM 763 O O . LYS A 1 90 ? -16.422 -11.898 -5.324 1 94.75 90 LYS A O 1
ATOM 768 N N . LEU A 1 91 ? -14.898 -10.25 -5.16 1 93.44 91 LEU A N 1
ATOM 769 C CA . LEU A 1 91 ? -15.273 -9.906 -3.791 1 93.44 91 LEU A CA 1
ATOM 770 C C . LEU A 1 91 ? -16.422 -8.898 -3.771 1 93.44 91 LEU A C 1
ATOM 772 O O . LEU A 1 91 ? -16.562 -8.102 -4.703 1 93.44 91 LEU A O 1
ATOM 776 N N . GLU A 1 92 ? -17.188 -8.992 -2.721 1 88.19 92 GLU A N 1
ATOM 777 C CA . GLU A 1 92 ? -18.328 -8.086 -2.582 1 88.19 92 GLU A CA 1
ATOM 778 C C . GLU A 1 92 ? -18.062 -7.039 -1.503 1 88.19 92 GLU A C 1
ATOM 780 O O . GLU A 1 92 ? -17.5 -7.348 -0.456 1 88.19 92 GLU A O 1
ATOM 785 N N . GLU A 1 93 ? -18.406 -5.863 -1.913 1 80.88 93 GLU A N 1
ATOM 786 C CA . GLU A 1 93 ? -18.266 -4.801 -0.92 1 80.88 93 GLU A CA 1
ATOM 787 C C . GLU A 1 93 ? -19.203 -5.031 0.261 1 80.88 93 GLU A C 1
ATOM 789 O O . GLU A 1 93 ? -20.359 -5.43 0.078 1 80.88 93 GLU A O 1
ATOM 794 N N . GLN A 1 94 ? -18.516 -5.047 1.42 1 72.81 94 GLN A N 1
ATOM 795 C CA . GLN A 1 94 ? -19.344 -5.168 2.611 1 72.81 94 GLN A CA 1
ATOM 796 C C . GLN A 1 94 ? -19.781 -3.799 3.123 1 72.81 94 GLN A C 1
ATOM 798 O O . GLN A 1 94 ? -18.984 -2.859 3.146 1 72.81 94 GLN A O 1
ATOM 803 N N . HIS A 1 95 ? -20.953 -3.432 3.018 1 60.25 95 HIS A N 1
ATOM 804 C CA . HIS A 1 95 ? -21.469 -2.139 3.459 1 60.25 95 HIS A CA 1
ATOM 805 C C . HIS A 1 95 ? -21.281 -1.961 4.965 1 60.25 95 HIS A C 1
ATOM 807 O O . HIS A 1 95 ? -21.078 -0.841 5.441 1 60.25 95 HIS A O 1
ATOM 813 N N . GLU A 1 96 ? -21.688 -2.943 5.844 1 52.12 96 GLU A N 1
ATOM 814 C CA . GLU A 1 96 ? -21.688 -2.725 7.285 1 52.12 96 GLU A CA 1
ATOM 815 C C . GLU A 1 96 ? -20.375 -3.182 7.91 1 52.12 96 GLU A C 1
ATOM 817 O O . GLU A 1 96 ? -20.078 -4.379 7.941 1 52.12 96 GLU A O 1
ATOM 822 N N . VAL A 1 97 ? -19.344 -2.736 7.586 1 48.97 97 VAL A N 1
ATOM 823 C CA . VAL A 1 97 ? -18.172 -3.26 8.273 1 48.97 97 VAL A CA 1
ATOM 824 C C . VAL A 1 97 ? -18.25 -2.928 9.758 1 48.97 97 VAL A C 1
ATOM 826 O O . VAL A 1 97 ? -18.484 -1.775 10.133 1 48.97 97 VAL A O 1
ATOM 829 N N . SER A 1 98 ? -18.484 -3.885 10.523 1 41.69 98 SER A N 1
ATOM 830 C CA . SER A 1 98 ? -18.422 -3.697 11.969 1 41.69 98 SER A CA 1
ATOM 831 C C . SER A 1 98 ? -17.094 -3.104 12.406 1 41.69 98 SER A C 1
ATOM 833 O O . SER A 1 98 ? -16.062 -3.334 11.758 1 41.69 98 SER A O 1
ATOM 835 N N . LYS A 1 99 ? -17.078 -2.078 13.172 1 42.25 99 LYS A N 1
ATOM 836 C CA . LYS A 1 99 ? -16 -1.393 13.883 1 42.25 99 LYS A CA 1
ATOM 837 C C . LYS A 1 99 ? -14.883 -2.363 14.258 1 42.25 99 LYS A C 1
ATOM 839 O O . LYS A 1 99 ? -13.812 -1.944 14.688 1 42.25 99 LYS A O 1
ATOM 844 N N . HIS A 1 100 ? -15.156 -3.68 14.305 1 40.34 100 HIS A N 1
ATOM 845 C CA . HIS A 1 100 ? -14.219 -4.617 14.914 1 40.34 100 HIS A CA 1
ATOM 846 C C . HIS A 1 100 ? -13.109 -5 13.938 1 40.34 100 HIS A C 1
ATOM 848 O O . HIS A 1 100 ? -12.367 -5.957 14.18 1 40.34 100 HIS A O 1
ATOM 854 N N . LEU A 1 101 ? -13.102 -4.535 12.914 1 40.88 101 LEU A N 1
ATOM 855 C CA . LEU A 1 101 ? -12.172 -5.012 11.891 1 40.88 101 LEU A CA 1
ATOM 856 C C . LEU A 1 101 ? -10.742 -5.039 12.422 1 40.88 101 LEU A C 1
ATOM 858 O O . LEU A 1 101 ? -9.875 -5.703 11.844 1 40.88 101 LEU A O 1
ATOM 862 N N . PHE A 1 102 ? -10.477 -4.102 13.188 1 36.94 102 PHE A N 1
ATOM 863 C CA . PHE A 1 102 ? -9.055 -3.844 13.391 1 36.94 102 PHE A CA 1
ATOM 864 C C . PHE A 1 102 ? -8.445 -4.887 14.32 1 36.94 102 PHE A C 1
ATOM 866 O O . PHE A 1 102 ? -7.383 -4.656 14.906 1 36.94 102 PHE A O 1
ATOM 873 N N . ARG A 1 103 ? -9.18 -5.887 14.789 1 33 103 ARG A N 1
ATOM 874 C CA . ARG A 1 103 ? -8.367 -6.77 15.617 1 33 103 ARG A CA 1
ATOM 875 C C . ARG A 1 103 ? -7.414 -7.602 14.773 1 33 103 ARG A C 1
ATOM 877 O O . ARG A 1 103 ? -7.801 -8.641 14.234 1 33 103 ARG A O 1
ATOM 884 N N . VAL A 1 104 ? -6.918 -7.047 13.875 1 31.28 104 VAL A N 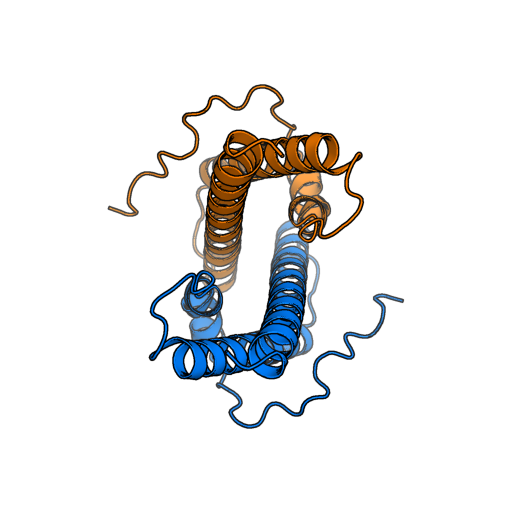1
ATOM 885 C CA . VAL A 1 104 ? -5.883 -7.84 13.227 1 31.28 104 VAL A CA 1
ATOM 886 C C . VAL A 1 104 ? -5.086 -8.609 14.281 1 31.28 104 VAL A C 1
ATOM 888 O O . VAL A 1 104 ? -4.414 -8.008 15.117 1 31.28 104 VAL A O 1
ATOM 891 N N . LYS A 1 105 ? -5.473 -9.805 14.75 1 29 105 LYS A N 1
ATOM 892 C CA . LYS A 1 105 ? -4.672 -10.695 15.586 1 29 105 LYS A CA 1
ATOM 893 C C . LYS A 1 105 ? -3.227 -10.75 15.094 1 29 105 LYS A C 1
ATOM 895 O O . LYS A 1 105 ? -2.959 -10.547 13.906 1 29 105 LYS A O 1
ATOM 900 N N . GLY A 1 106 ? -2.092 -10.875 15.961 1 25.36 106 GLY A N 1
ATOM 901 C CA . GLY A 1 106 ? -0.709 -11.32 15.93 1 25.36 106 GLY A CA 1
ATOM 902 C C . GLY A 1 106 ? -0.463 -12.43 14.914 1 25.36 106 GLY A C 1
ATOM 903 O O . GLY A 1 106 ? -1.276 -13.344 14.781 1 25.36 106 GLY A O 1
ATOM 904 N N . TYR A 1 107 ? 0.045 -12.375 13.695 1 22.33 107 TYR A N 1
ATOM 905 C CA . TYR A 1 107 ? 1.004 -13.445 13.438 1 22.33 107 TYR A CA 1
ATOM 906 C C . TYR A 1 107 ? 1.719 -13.859 14.719 1 22.33 107 TYR A C 1
ATOM 908 O O . TYR A 1 107 ? 2.715 -13.25 15.109 1 22.33 107 TYR A O 1
ATOM 916 N N . THR A 1 108 ? 1.166 -13.938 15.812 1 20.52 108 THR A N 1
ATOM 917 C CA . THR A 1 108 ? 1.65 -14.812 16.875 1 20.52 108 THR A CA 1
ATOM 918 C C . THR A 1 108 ? 1.779 -16.25 16.375 1 20.52 108 THR A C 1
ATOM 920 O O . THR A 1 108 ? 0.889 -16.766 15.688 1 20.52 108 THR A O 1
ATOM 923 N N . MET B 1 1 ? 10.422 30.203 13.461 1 35.84 1 MET B N 1
ATOM 924 C CA . MET B 1 1 ? 10.039 28.812 13.289 1 35.84 1 MET B CA 1
ATOM 925 C C . MET B 1 1 ? 9.953 28.438 11.812 1 35.84 1 MET B C 1
ATOM 927 O O . MET B 1 1 ? 9.305 29.141 11.031 1 35.84 1 MET B O 1
ATOM 931 N N . SER B 1 2 ? 10.891 27.875 10.984 1 39.59 2 SER B N 1
ATOM 932 C CA . SER B 1 2 ? 11.344 28.031 9.609 1 39.59 2 SER B CA 1
ATOM 933 C C . SER B 1 2 ? 10.305 27.5 8.617 1 39.59 2 SER B C 1
ATOM 935 O O . SER B 1 2 ? 9.891 26.344 8.703 1 39.59 2 SER B O 1
ATOM 937 N N . TYR B 1 3 ? 9.484 28.344 7.965 1 44.53 3 TYR B N 1
ATOM 938 C CA . TYR B 1 3 ? 8.539 28.25 6.863 1 44.53 3 TYR B CA 1
ATOM 939 C C . TYR B 1 3 ? 8.961 27.172 5.875 1 44.53 3 TYR B C 1
ATOM 941 O O . TYR B 1 3 ? 8.125 26.422 5.359 1 44.53 3 TYR B O 1
ATOM 949 N N . ASN B 1 4 ? 10.344 27.172 5.648 1 47.69 4 ASN B N 1
ATOM 950 C CA . ASN B 1 4 ? 10.984 26.266 4.703 1 47.69 4 ASN B CA 1
ATOM 951 C C . ASN B 1 4 ? 10.867 24.812 5.152 1 47.69 4 ASN B C 1
ATOM 953 O O . ASN B 1 4 ? 10.703 23.922 4.324 1 47.69 4 ASN B O 1
ATOM 957 N N . SER B 1 5 ? 10.766 24.766 6.539 1 60.03 5 SER B N 1
ATOM 958 C CA . SER B 1 5 ? 10.703 23.406 7.074 1 60.03 5 SER B CA 1
ATOM 959 C C . SER B 1 5 ? 9.32 22.797 6.875 1 60.03 5 SER B C 1
ATOM 961 O O . SER B 1 5 ? 9.203 21.625 6.484 1 60.03 5 SER B O 1
ATOM 963 N N . GLY B 1 6 ? 8.359 23.719 6.84 1 62.59 6 GLY B N 1
ATOM 964 C CA . GLY B 1 6 ? 7 23.25 6.648 1 62.59 6 GLY B CA 1
ATOM 965 C C . GLY B 1 6 ? 6.703 22.859 5.211 1 62.59 6 GLY B C 1
ATOM 966 O O . GLY B 1 6 ? 6.078 21.828 4.957 1 62.59 6 GLY B O 1
ATOM 967 N N . PHE B 1 7 ? 7.23 23.75 4.289 1 65.88 7 PHE B N 1
ATOM 968 C CA . PHE B 1 7 ? 7.016 23.516 2.869 1 65.88 7 PHE B CA 1
ATOM 969 C C . PHE B 1 7 ? 7.746 22.25 2.42 1 65.88 7 PHE B C 1
ATOM 971 O O . PHE B 1 7 ? 7.18 21.422 1.707 1 65.88 7 PHE B O 1
ATOM 978 N N . GLN B 1 8 ? 9.008 22.109 2.812 1 68.62 8 GLN B N 1
ATOM 979 C CA . GLN B 1 8 ? 9.812 20.938 2.467 1 68.62 8 GLN B CA 1
ATOM 980 C C . GLN B 1 8 ? 9.195 19.656 3.023 1 68.62 8 GLN B C 1
ATOM 982 O O . GLN B 1 8 ? 9.172 18.625 2.348 1 68.62 8 GLN B O 1
ATOM 987 N N . ASN B 1 9 ? 8.68 19.844 4.109 1 71.88 9 ASN B N 1
ATOM 988 C CA . ASN B 1 9 ? 8.055 18.688 4.742 1 71.88 9 ASN B CA 1
ATOM 989 C C . ASN B 1 9 ? 6.789 18.25 4.004 1 71.88 9 ASN B C 1
ATOM 991 O O . ASN B 1 9 ? 6.535 17.062 3.838 1 71.88 9 ASN B O 1
ATOM 995 N N . ARG B 1 10 ? 6.125 19.297 3.596 1 74.31 10 ARG B N 1
ATOM 996 C CA . ARG B 1 10 ? 4.906 18.984 2.85 1 74.31 10 ARG B CA 1
ATOM 997 C C . ARG B 1 10 ? 5.234 18.344 1.51 1 74.31 10 ARG B C 1
ATOM 999 O O . ARG B 1 10 ? 4.551 17.406 1.082 1 74.31 10 ARG B O 1
ATOM 1006 N N . GLN B 1 11 ? 6.262 18.797 0.876 1 77.88 11 GLN B N 1
ATOM 1007 C CA . GLN B 1 11 ? 6.672 18.234 -0.406 1 77.88 11 GLN B CA 1
ATOM 1008 C C . GLN B 1 11 ? 7.156 16.797 -0.244 1 77.88 11 GLN B C 1
ATOM 1010 O O . GLN B 1 11 ? 6.824 15.93 -1.057 1 77.88 11 GLN B O 1
ATOM 1015 N N . GLN B 1 12 ? 7.844 16.5 0.765 1 77.38 12 GLN B N 1
ATOM 1016 C CA . GLN B 1 12 ? 8.352 15.164 1.029 1 77.38 12 GLN B CA 1
ATOM 1017 C C . GLN B 1 12 ? 7.215 14.195 1.331 1 77.38 12 GLN B C 1
ATOM 1019 O O . GLN B 1 12 ? 7.234 13.047 0.882 1 77.38 12 GLN B O 1
ATOM 1024 N N . LEU B 1 13 ? 6.309 14.781 1.988 1 77.81 13 LEU B N 1
ATOM 1025 C CA . LEU B 1 13 ? 5.152 13.953 2.314 1 77.81 13 LEU B CA 1
ATOM 1026 C C . LEU B 1 13 ? 4.359 13.609 1.059 1 77.81 13 LEU B C 1
ATOM 1028 O O . LEU B 1 13 ? 3.883 12.477 0.912 1 77.81 13 LEU B O 1
ATOM 1032 N N . GLN B 1 14 ? 4.258 14.531 0.256 1 79.62 14 GLN B N 1
ATOM 1033 C CA . GLN B 1 14 ? 3.549 14.297 -0.999 1 79.62 14 GLN B CA 1
ATOM 1034 C C . GLN B 1 14 ? 4.285 13.281 -1.864 1 79.62 14 GLN B C 1
ATOM 1036 O O . GLN B 1 14 ? 3.662 12.406 -2.467 1 79.62 14 GLN B O 1
ATOM 1041 N N . GLN B 1 15 ? 5.539 13.406 -1.941 1 83.5 15 GLN B N 1
ATOM 1042 C CA . GLN B 1 15 ? 6.344 12.445 -2.686 1 83.5 15 GLN B CA 1
ATOM 1043 C C . GLN B 1 15 ? 6.223 11.047 -2.086 1 83.5 15 GLN B C 1
ATOM 1045 O O . GLN B 1 15 ? 6.133 10.062 -2.816 1 83.5 15 GLN B O 1
ATOM 1050 N N . TYR B 1 16 ? 6.234 11.023 -0.849 1 84.38 16 TYR B N 1
ATOM 1051 C CA . TYR B 1 16 ? 6.109 9.742 -0.162 1 84.38 16 TYR B CA 1
ATOM 1052 C C . TYR B 1 16 ? 4.766 9.094 -0.464 1 84.38 16 TYR B C 1
ATOM 1054 O O . TYR B 1 16 ? 4.695 7.887 -0.713 1 84.38 16 TYR B O 1
ATOM 1062 N N . GLU B 1 17 ? 3.758 9.891 -0.506 1 82.75 17 GLU B N 1
ATOM 1063 C CA . GLU B 1 17 ? 2.426 9.383 -0.827 1 82.75 17 GLU B CA 1
ATOM 1064 C C . GLU B 1 17 ? 2.367 8.859 -2.258 1 82.75 17 GLU B C 1
ATOM 1066 O O . GLU B 1 17 ? 1.705 7.855 -2.529 1 82.75 17 GLU B O 1
ATOM 1071 N N . GLN B 1 18 ? 3.047 9.508 -3.111 1 86 18 GLN B N 1
ATOM 1072 C CA . GLN B 1 18 ? 3.092 9.07 -4.504 1 86 18 GLN B CA 1
ATOM 1073 C C . GLN B 1 18 ? 3.816 7.734 -4.637 1 86 18 GLN B C 1
ATOM 1075 O O . GLN B 1 18 ? 3.391 6.863 -5.398 1 86 18 GLN B O 1
ATOM 1080 N N . LEU B 1 19 ? 4.867 7.625 -3.938 1 89.69 19 LEU B N 1
ATOM 1081 C CA . LEU B 1 19 ? 5.609 6.367 -3.961 1 89.69 19 LEU B CA 1
ATOM 1082 C C . LEU B 1 19 ? 4.777 5.238 -3.365 1 89.69 19 LEU B C 1
ATOM 1084 O O . LEU B 1 19 ? 4.82 4.105 -3.859 1 89.69 19 LEU B O 1
ATOM 1088 N N . LEU B 1 20 ? 4.066 5.566 -2.365 1 89.56 20 LEU B N 1
ATOM 1089 C CA . LEU B 1 20 ? 3.18 4.586 -1.754 1 89.56 20 LEU B CA 1
ATOM 1090 C C . LEU B 1 20 ? 2.117 4.121 -2.744 1 89.56 20 LEU B C 1
ATOM 1092 O O . LEU B 1 20 ? 1.831 2.924 -2.838 1 89.56 20 LEU B O 1
ATOM 1096 N N . GLN B 1 21 ? 1.573 5.027 -3.424 1 89.06 21 GLN B N 1
ATOM 1097 C CA . GLN B 1 21 ? 0.59 4.691 -4.449 1 89.06 21 GLN B CA 1
ATOM 1098 C C . GLN B 1 21 ? 1.203 3.807 -5.531 1 89.06 21 GLN B C 1
ATOM 1100 O O . GLN B 1 21 ? 0.606 2.809 -5.938 1 89.06 21 GLN B O 1
ATOM 1105 N N . LEU B 1 22 ? 2.328 4.195 -5.949 1 92.81 22 LEU B N 1
ATOM 1106 C CA . LEU B 1 22 ? 3.014 3.422 -6.98 1 92.81 22 LEU B CA 1
ATOM 1107 C C . LEU B 1 22 ? 3.32 2.01 -6.488 1 92.81 22 LEU B C 1
ATOM 1109 O O . LEU B 1 22 ? 3.201 1.045 -7.246 1 92.81 22 LEU B O 1
ATOM 1113 N N . LEU B 1 23 ? 3.738 1.879 -5.254 1 94.62 23 LEU B N 1
ATOM 1114 C CA . LEU B 1 23 ? 3.979 0.573 -4.652 1 94.62 23 LEU B CA 1
ATOM 1115 C C . LEU B 1 23 ? 2.721 -0.286 -4.691 1 94.62 23 LEU B C 1
ATOM 1117 O O . LEU B 1 23 ? 2.766 -1.439 -5.125 1 94.62 23 LEU B O 1
ATOM 1121 N N . LEU B 1 24 ? 1.649 0.284 -4.293 1 94.38 24 LEU B N 1
ATOM 1122 C CA . LEU B 1 24 ? 0.378 -0.43 -4.27 1 94.38 24 LEU B CA 1
ATOM 1123 C C . LEU B 1 24 ? -0.024 -0.869 -5.676 1 94.38 24 LEU B C 1
ATOM 1125 O O . LEU B 1 24 ? -0.446 -2.01 -5.875 1 94.38 24 LEU B O 1
ATOM 1129 N N . VAL B 1 25 ? 0.093 0.045 -6.613 1 94.56 25 VAL B N 1
ATOM 1130 C CA . VAL B 1 25 ? -0.224 -0.263 -8 1 94.56 25 VAL B CA 1
ATOM 1131 C C . VAL B 1 25 ? 0.649 -1.418 -8.492 1 94.56 25 VAL B C 1
ATOM 1133 O O . VAL B 1 25 ? 0.155 -2.354 -9.125 1 94.56 25 VAL B O 1
ATOM 1136 N N . THR B 1 26 ? 1.88 -1.353 -8.211 1 96.19 26 THR B N 1
ATOM 1137 C CA . THR B 1 26 ? 2.848 -2.342 -8.672 1 96.19 26 THR B CA 1
ATOM 1138 C C . THR B 1 26 ? 2.539 -3.715 -8.086 1 96.19 26 THR B C 1
ATOM 1140 O O . THR B 1 26 ? 2.48 -4.707 -8.812 1 96.19 26 THR B O 1
ATOM 1143 N N . LEU B 1 27 ? 2.367 -3.789 -6.762 1 96.81 27 LEU B N 1
ATOM 1144 C CA . LEU B 1 27 ? 2.043 -5.051 -6.105 1 96.81 27 LEU B CA 1
ATOM 1145 C C . LEU B 1 27 ? 0.718 -5.605 -6.621 1 96.81 27 LEU B C 1
ATOM 1147 O O . LEU B 1 27 ? 0.602 -6.805 -6.879 1 96.81 27 LEU B O 1
ATOM 1151 N N . ASN B 1 28 ? -0.219 -4.738 -6.754 1 96 28 ASN B N 1
ATOM 1152 C CA . ASN B 1 28 ? -1.536 -5.125 -7.246 1 96 28 ASN B CA 1
ATOM 1153 C C . ASN B 1 28 ? -1.458 -5.707 -8.656 1 96 28 ASN B C 1
ATOM 1155 O O . ASN B 1 28 ? -2.021 -6.77 -8.922 1 96 28 ASN B O 1
ATOM 1159 N N . LYS B 1 29 ? -0.804 -5.031 -9.531 1 95.75 29 LYS B N 1
ATOM 1160 C CA . LYS B 1 29 ? -0.673 -5.496 -10.906 1 95.75 29 LYS B CA 1
ATOM 1161 C C . LYS B 1 29 ? 0.001 -6.863 -10.961 1 95.75 29 LYS B C 1
ATOM 1163 O O . LYS B 1 29 ? -0.402 -7.727 -11.75 1 95.75 29 LYS B O 1
ATOM 1168 N N . ARG B 1 30 ? 0.999 -7.043 -10.133 1 97.06 30 ARG B N 1
ATOM 1169 C CA . ARG B 1 30 ? 1.701 -8.32 -10.125 1 97.06 30 ARG B CA 1
ATOM 1170 C C . ARG B 1 30 ? 0.789 -9.445 -9.633 1 97.06 30 ARG B C 1
ATOM 1172 O O . ARG B 1 30 ? 0.789 -10.539 -10.195 1 97.06 30 ARG B O 1
ATOM 1179 N N . LEU B 1 31 ? 0.052 -9.172 -8.617 1 97.31 31 LEU B N 1
ATOM 1180 C CA . LEU B 1 31 ? -0.872 -10.164 -8.086 1 97.31 31 LEU B CA 1
ATOM 1181 C C . LEU B 1 31 ? -1.941 -10.523 -9.109 1 97.31 31 LEU B C 1
ATOM 1183 O O . LEU B 1 31 ? -2.285 -11.695 -9.273 1 97.31 31 LEU B O 1
ATOM 1187 N N . VAL B 1 32 ? -2.414 -9.516 -9.789 1 96.62 32 VAL B N 1
ATOM 1188 C CA . VAL B 1 32 ? -3.422 -9.75 -10.82 1 96.62 32 VAL B CA 1
ATOM 1189 C C . VAL B 1 32 ? -2.865 -10.688 -11.883 1 96.62 32 VAL B C 1
ATOM 1191 O O . VAL B 1 32 ? -3.553 -11.609 -12.328 1 96.62 32 VAL B O 1
ATOM 1194 N N . LYS B 1 33 ? -1.664 -10.445 -12.242 1 96.81 33 LYS B N 1
ATOM 1195 C CA . LYS B 1 33 ? -1.041 -11.305 -13.242 1 96.81 33 LYS B CA 1
ATOM 1196 C C . LYS B 1 33 ? -0.904 -12.734 -12.734 1 96.81 33 LYS B C 1
ATOM 1198 O O . LYS B 1 33 ? -1.104 -13.688 -13.484 1 96.81 33 LYS B O 1
ATOM 1203 N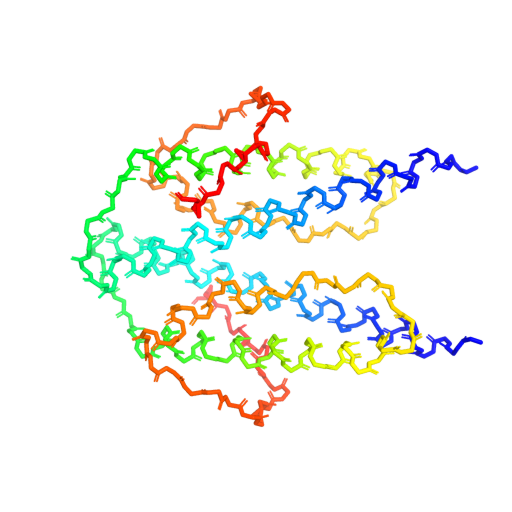 N . PHE B 1 34 ? -0.56 -12.945 -11.492 1 95.44 34 PHE B N 1
ATOM 1204 C CA . PHE B 1 34 ? -0.481 -14.273 -10.906 1 95.44 34 PHE B CA 1
ATOM 1205 C C . PHE B 1 34 ? -1.842 -14.961 -10.93 1 95.44 34 PHE B C 1
ATOM 1207 O O . PHE B 1 34 ? -1.953 -16.109 -11.352 1 95.44 34 PHE B O 1
ATOM 1214 N N . TYR B 1 35 ? -2.854 -14.242 -10.539 1 96.06 35 TYR B N 1
ATOM 1215 C CA . TYR B 1 35 ? -4.188 -14.828 -10.461 1 96.06 35 TYR B CA 1
ATOM 1216 C C . TYR B 1 35 ? -4.734 -15.125 -11.852 1 96.06 35 TYR B C 1
ATOM 1218 O O . TYR B 1 35 ? -5.5 -16.078 -12.031 1 96.06 35 TYR B O 1
ATOM 1226 N N . SER B 1 36 ? -4.352 -14.305 -12.789 1 95.31 36 SER B N 1
ATOM 1227 C CA . SER B 1 36 ? -4.82 -14.492 -14.164 1 95.31 36 SER B CA 1
ATOM 1228 C C . SER B 1 36 ? -3.922 -15.461 -14.922 1 95.31 36 SER B C 1
ATOM 1230 O O . SER B 1 36 ? -4.164 -15.75 -16.094 1 95.31 36 SER B O 1
ATOM 1232 N N . ASN B 1 37 ? -2.889 -15.906 -14.266 1 92.75 37 ASN B N 1
ATOM 1233 C CA . ASN B 1 37 ? -1.906 -16.781 -14.898 1 92.75 37 ASN B CA 1
ATOM 1234 C C . ASN B 1 37 ? -1.348 -16.156 -16.188 1 92.75 37 ASN B C 1
ATOM 1236 O O . ASN B 1 37 ? -1.224 -16.828 -17.203 1 92.75 37 ASN B O 1
ATOM 1240 N N . GLU B 1 38 ? -1.157 -14.891 -16.125 1 92.94 38 GLU B N 1
ATOM 1241 C CA . GLU B 1 38 ? -0.577 -14.156 -17.25 1 92.94 38 GLU B CA 1
ATOM 1242 C C . GLU B 1 38 ? 0.923 -13.953 -17.062 1 92.94 38 GLU B C 1
ATOM 1244 O O . GLU B 1 38 ? 1.404 -13.859 -15.922 1 92.94 38 GLU B O 1
ATOM 1249 N N . ASP B 1 39 ? 1.544 -13.914 -18.156 1 90.94 39 ASP B N 1
ATOM 1250 C CA . ASP B 1 39 ? 2.977 -13.641 -18.109 1 90.94 39 ASP B CA 1
ATOM 1251 C C . ASP B 1 39 ? 3.25 -12.219 -17.641 1 90.94 39 ASP B C 1
ATOM 1253 O O . ASP B 1 39 ? 2.453 -11.312 -17.891 1 90.94 39 ASP B O 1
ATOM 1257 N N . CYS B 1 40 ? 4.223 -12.094 -16.844 1 90.75 40 CYS B N 1
ATOM 1258 C CA . CYS B 1 40 ? 4.691 -10.805 -16.344 1 90.75 40 CYS B CA 1
ATOM 1259 C C . CYS B 1 40 ? 6.152 -10.578 -16.719 1 90.75 40 CYS B C 1
ATOM 1261 O O . CYS B 1 40 ? 6.949 -11.516 -16.734 1 90.75 40 CYS B O 1
ATOM 1263 N N . ASP B 1 41 ? 6.457 -9.391 -17.172 1 93.38 41 ASP B N 1
ATOM 1264 C CA . ASP B 1 41 ? 7.855 -8.984 -17.297 1 93.38 41 ASP B CA 1
ATOM 1265 C C . ASP B 1 41 ? 8.523 -8.891 -15.93 1 93.38 41 ASP B C 1
ATOM 1267 O O . ASP B 1 41 ? 8.477 -7.84 -15.281 1 93.38 41 ASP B O 1
ATOM 1271 N N . GLU B 1 42 ? 9.125 -9.945 -15.562 1 94 42 GLU B N 1
ATOM 1272 C CA . GLU B 1 42 ? 9.719 -10.047 -14.234 1 94 42 GLU B CA 1
ATOM 1273 C C . GLU B 1 42 ? 10.812 -9 -14.023 1 94 42 GLU B C 1
ATOM 1275 O O . GLU B 1 42 ? 10.93 -8.422 -12.945 1 94 42 GLU B O 1
ATOM 1280 N N . PHE B 1 43 ? 11.602 -8.781 -15.055 1 93.88 43 PHE B N 1
ATOM 1281 C CA . PHE B 1 43 ? 12.68 -7.812 -14.945 1 93.88 43 PHE B CA 1
ATOM 1282 C C . PHE B 1 43 ? 12.133 -6.406 -14.742 1 93.88 43 PHE B C 1
ATOM 1284 O O . PHE B 1 43 ? 12.617 -5.664 -13.891 1 93.88 43 PHE B O 1
ATOM 1291 N N . ALA B 1 44 ? 11.094 -6.066 -15.5 1 94.19 44 ALA B N 1
ATOM 1292 C CA . ALA B 1 44 ? 10.461 -4.754 -15.352 1 94.19 44 ALA B CA 1
ATOM 1293 C C . ALA B 1 44 ? 9.852 -4.598 -13.961 1 94.19 44 ALA B C 1
ATOM 1295 O O . ALA B 1 44 ? 9.984 -3.549 -13.328 1 94.19 44 ALA B O 1
ATOM 1296 N N . PHE B 1 45 ? 9.211 -5.613 -13.484 1 95.94 45 PHE B N 1
ATOM 1297 C CA . PHE B 1 45 ? 8.602 -5.59 -12.164 1 95.94 45 PHE B CA 1
ATOM 1298 C C . PHE B 1 45 ? 9.656 -5.363 -11.086 1 95.94 45 PHE B C 1
ATOM 1300 O O . PHE B 1 45 ? 9.516 -4.465 -10.25 1 95.94 45 PHE B O 1
ATOM 1307 N N . ARG B 1 46 ? 10.727 -6.121 -11.133 1 95 46 ARG B N 1
ATOM 1308 C CA . ARG B 1 46 ? 11.797 -6.043 -10.141 1 95 46 ARG B CA 1
ATOM 1309 C C . ARG B 1 46 ? 12.445 -4.66 -10.141 1 95 46 ARG B C 1
ATOM 1311 O O . ARG B 1 46 ? 12.703 -4.094 -9.078 1 95 46 ARG B O 1
ATOM 1318 N N . ASN B 1 47 ? 12.633 -4.172 -11.312 1 94.5 47 ASN B N 1
ATOM 1319 C CA . ASN B 1 47 ? 13.266 -2.861 -11.43 1 94.5 47 ASN B CA 1
ATOM 1320 C C . ASN B 1 47 ? 12.398 -1.762 -10.828 1 94.5 47 ASN B C 1
ATOM 1322 O O . ASN B 1 47 ? 12.891 -0.911 -10.086 1 94.5 47 ASN B O 1
ATOM 1326 N N . ILE B 1 48 ? 11.156 -1.774 -11.195 1 95.31 48 ILE B N 1
ATOM 1327 C CA . ILE B 1 48 ? 10.234 -0.77 -10.688 1 95.31 48 ILE B CA 1
ATOM 1328 C C . ILE B 1 48 ? 10.117 -0.897 -9.172 1 95.31 48 ILE B C 1
ATOM 1330 O O . ILE B 1 48 ? 10.148 0.104 -8.453 1 95.31 48 ILE B O 1
ATOM 1334 N N . PHE B 1 49 ? 9.977 -2.131 -8.68 1 95.62 49 PHE B N 1
ATOM 1335 C CA . PHE B 1 49 ? 9.852 -2.393 -7.25 1 95.62 49 PHE B CA 1
ATOM 1336 C C . PHE B 1 49 ? 11.094 -1.916 -6.504 1 95.62 49 PHE B C 1
ATOM 1338 O O . PHE B 1 49 ? 10.984 -1.249 -5.473 1 95.62 49 PHE B O 1
ATOM 1345 N N . GLN B 1 50 ? 12.18 -2.166 -7.039 1 95.12 50 GLN B N 1
ATOM 1346 C CA . GLN B 1 50 ? 13.453 -1.758 -6.449 1 95.12 50 GLN B CA 1
ATOM 1347 C C . GLN B 1 50 ? 13.562 -0.238 -6.367 1 95.12 50 GLN B C 1
ATOM 1349 O O . GLN B 1 50 ? 13.984 0.305 -5.348 1 95.12 50 GLN B O 1
ATOM 1354 N N . ARG B 1 51 ? 13.188 0.422 -7.402 1 93.88 51 ARG B N 1
ATOM 1355 C CA . ARG B 1 51 ? 13.25 1.88 -7.445 1 93.88 51 ARG B CA 1
ATOM 1356 C C . ARG B 1 51 ? 12.297 2.498 -6.43 1 93.88 51 ARG B C 1
ATOM 1358 O O . ARG B 1 51 ? 12.648 3.459 -5.742 1 93.88 51 ARG B O 1
ATOM 1365 N N . ILE B 1 52 ? 11.109 1.968 -6.387 1 94.12 52 ILE B N 1
ATOM 1366 C CA . ILE B 1 52 ? 10.133 2.455 -5.422 1 94.12 52 ILE B CA 1
ATOM 1367 C C . ILE B 1 52 ? 10.688 2.311 -4.004 1 94.12 52 ILE B C 1
ATOM 1369 O O . ILE B 1 52 ? 10.648 3.258 -3.217 1 94.12 52 ILE B O 1
ATOM 1373 N N . MET B 1 53 ? 11.25 1.14 -3.709 1 92.88 53 MET B N 1
ATOM 1374 C CA . MET B 1 53 ? 11.773 0.853 -2.379 1 92.88 53 MET B CA 1
ATOM 1375 C C . MET B 1 53 ? 12.922 1.801 -2.031 1 92.88 53 MET B C 1
ATOM 1377 O O . MET B 1 53 ? 12.984 2.324 -0.918 1 92.88 53 MET B O 1
ATOM 1381 N N . SER B 1 54 ? 13.758 2.027 -2.955 1 91.25 54 SER B N 1
ATOM 1382 C CA . SER B 1 54 ? 14.875 2.936 -2.738 1 91.25 54 SER B CA 1
ATOM 1383 C C . SER B 1 54 ? 14.391 4.352 -2.457 1 91.25 54 SER B C 1
ATOM 1385 O O . SER B 1 54 ? 14.906 5.023 -1.56 1 91.25 54 SER B O 1
ATOM 1387 N N . GLY B 1 55 ? 13.438 4.797 -3.258 1 89.5 55 GLY B N 1
ATOM 1388 C CA . GLY B 1 55 ? 12.867 6.117 -3.043 1 89.5 55 GLY B CA 1
ATOM 1389 C C . GLY B 1 55 ? 12.18 6.258 -1.698 1 89.5 55 GLY B C 1
ATOM 1390 O O . GLY B 1 55 ? 12.344 7.266 -1.011 1 89.5 55 GLY B O 1
ATOM 1391 N N . MET B 1 56 ? 11.398 5.289 -1.291 1 89.88 56 MET B N 1
ATOM 1392 C CA . MET B 1 56 ? 10.68 5.328 -0.02 1 89.88 56 MET B CA 1
ATOM 1393 C C . MET B 1 56 ? 11.656 5.34 1.154 1 89.88 56 MET B C 1
ATOM 1395 O O . MET B 1 56 ? 11.508 6.141 2.08 1 89.88 56 MET B O 1
ATOM 1399 N N . LYS B 1 57 ? 12.625 4.488 1.112 1 88.81 57 LYS B N 1
ATOM 1400 C CA . LYS B 1 57 ? 13.602 4.414 2.191 1 88.81 57 LYS B CA 1
ATOM 1401 C C . LYS B 1 57 ? 14.367 5.727 2.33 1 88.81 57 LYS B C 1
ATOM 1403 O O . LYS B 1 57 ? 14.641 6.18 3.445 1 88.81 57 LYS B O 1
ATOM 1408 N N . SER B 1 58 ? 14.719 6.27 1.202 1 87.25 58 SER B N 1
ATOM 1409 C CA . SER B 1 58 ? 15.414 7.555 1.221 1 87.25 58 SER B CA 1
ATOM 1410 C C . SER B 1 58 ? 14.57 8.633 1.895 1 87.25 58 SER B C 1
ATOM 1412 O O . SER B 1 58 ? 15.07 9.383 2.734 1 87.25 58 SER B O 1
ATOM 1414 N N . LEU B 1 59 ? 13.312 8.68 1.549 1 84.56 59 LEU B N 1
ATOM 1415 C CA . LEU B 1 59 ? 12.414 9.672 2.131 1 84.56 59 LEU B CA 1
ATOM 1416 C C . LEU B 1 59 ? 12.195 9.406 3.615 1 84.56 59 LEU B C 1
ATOM 1418 O O . LEU B 1 59 ? 12.133 10.336 4.418 1 84.56 59 LEU B O 1
ATOM 1422 N N . GLU B 1 60 ? 12.055 8.203 3.959 1 84.19 60 GLU B N 1
ATOM 1423 C CA . GLU B 1 60 ? 11.867 7.84 5.359 1 84.19 60 GLU B CA 1
ATOM 1424 C C . GLU B 1 60 ? 13.086 8.219 6.195 1 84.19 60 GLU B C 1
ATOM 1426 O O . GLU B 1 60 ? 12.945 8.695 7.324 1 84.19 60 GLU B O 1
ATOM 1431 N N . LYS B 1 61 ? 14.242 7.988 5.66 1 82 61 LYS B N 1
ATOM 1432 C CA . LYS B 1 61 ? 15.477 8.383 6.336 1 82 61 LYS B CA 1
ATOM 1433 C C . LYS B 1 61 ? 15.539 9.891 6.527 1 82 61 LYS B C 1
ATOM 1435 O O . LYS B 1 61 ? 15.938 10.375 7.59 1 82 61 LYS B O 1
ATOM 1440 N N . GLN B 1 62 ? 15.156 10.547 5.523 1 78.69 62 GLN B N 1
ATOM 1441 C CA . GLN B 1 62 ? 15.148 12 5.598 1 78.69 62 GLN B CA 1
ATOM 1442 C C . GLN B 1 62 ? 14.18 12.5 6.66 1 78.69 62 GLN B C 1
ATOM 1444 O O . GLN B 1 62 ? 14.469 13.445 7.387 1 78.69 62 GLN B O 1
ATOM 1449 N N . TYR B 1 63 ? 13.047 11.844 6.633 1 73.44 63 TYR B N 1
ATOM 1450 C CA . TYR B 1 63 ? 12.055 12.234 7.629 1 73.44 63 TYR B CA 1
ATOM 1451 C C . TYR B 1 63 ? 12.57 12.008 9.039 1 73.44 63 TYR B C 1
ATOM 1453 O O . TYR B 1 63 ? 12.383 12.844 9.922 1 73.44 63 TYR B O 1
ATOM 1461 N N . ILE B 1 64 ? 13.117 10.875 9.258 1 71.31 64 ILE B N 1
ATOM 1462 C CA . ILE B 1 64 ? 13.656 10.539 10.57 1 71.31 64 ILE B CA 1
ATOM 1463 C C . ILE B 1 64 ? 14.719 11.555 10.969 1 71.31 64 ILE B C 1
ATOM 1465 O O . ILE B 1 64 ? 14.766 11.992 12.125 1 71.31 64 ILE B O 1
ATOM 1469 N N . LEU B 1 65 ? 15.453 11.906 10.023 1 67.75 65 LEU B N 1
ATOM 1470 C CA . LEU B 1 65 ? 16.516 12.867 10.289 1 67.75 65 LEU B CA 1
ATOM 1471 C C . LEU B 1 65 ? 15.953 14.25 10.594 1 67.75 65 LEU B C 1
ATOM 1473 O O . LEU B 1 65 ? 16.484 14.969 11.438 1 67.75 65 LEU B O 1
ATOM 1477 N N . MET B 1 66 ? 14.953 14.562 9.938 1 65.19 66 MET B N 1
ATOM 1478 C CA . MET B 1 66 ? 14.344 15.875 10.109 1 65.19 66 MET B CA 1
ATOM 1479 C C . MET B 1 66 ? 13.539 15.93 11.406 1 65.19 66 MET B C 1
ATOM 1481 O O . MET B 1 66 ? 13.406 17 12.016 1 65.19 66 MET B O 1
ATOM 1485 N N . THR B 1 67 ? 12.797 14.805 11.609 1 59.75 67 THR B N 1
ATOM 1486 C CA . THR B 1 67 ? 11.898 14.805 12.758 1 59.75 67 THR B CA 1
ATOM 1487 C C . THR B 1 67 ? 12.648 14.398 14.031 1 59.75 67 THR B C 1
ATOM 1489 O O . THR B 1 67 ? 12.062 14.359 15.117 1 59.75 67 THR B O 1
ATOM 1492 N N . GLN B 1 68 ? 13.82 13.656 14.031 1 54.38 68 GLN B N 1
ATOM 1493 C CA . GLN B 1 68 ? 14.539 13.414 15.273 1 54.38 68 GLN B CA 1
ATOM 1494 C C . GLN B 1 68 ? 14.367 14.578 16.25 1 54.38 68 GLN B C 1
ATOM 1496 O O . GLN B 1 68 ? 14.352 14.375 17.469 1 54.38 68 GLN B O 1
ATOM 1501 N N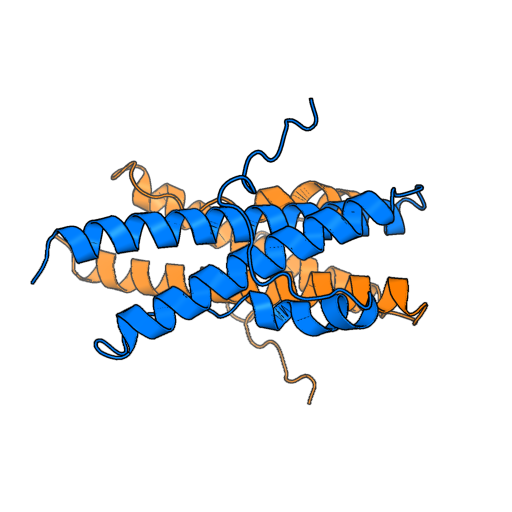 . SER B 1 69 ? 14.445 15.773 15.75 1 45.94 69 SER B N 1
ATOM 1502 C CA . SER B 1 69 ? 14.219 16.766 16.797 1 45.94 69 SER B CA 1
ATOM 1503 C C . SER B 1 69 ? 12.789 16.703 17.328 1 45.94 69 SER B C 1
ATOM 1505 O O . SER B 1 69 ? 12.531 17.031 18.484 1 45.94 69 SER B O 1
ATOM 1507 N N . ASN B 1 70 ? 11.742 16.688 16.484 1 43.91 70 ASN B N 1
ATOM 1508 C CA . ASN B 1 70 ? 10.352 16.656 16.922 1 43.91 70 ASN B CA 1
ATOM 1509 C C . ASN B 1 70 ? 9.75 15.258 16.766 1 43.91 70 ASN B C 1
ATOM 1511 O O . ASN B 1 70 ? 9.727 14.719 15.656 1 43.91 70 ASN B O 1
ATOM 1515 N N . ARG B 1 71 ? 10.031 14.273 17.562 1 44.03 71 ARG B N 1
ATOM 1516 C CA . ARG B 1 71 ? 9.609 12.906 17.828 1 44.03 71 ARG B CA 1
ATOM 1517 C C . ARG B 1 71 ? 8.281 12.602 17.141 1 44.03 71 ARG B C 1
ATOM 1519 O O . ARG B 1 71 ? 7.715 11.523 17.312 1 44.03 71 ARG B O 1
ATOM 1526 N N . LYS B 1 72 ? 7.523 13.555 16.75 1 45.5 72 LYS B N 1
ATOM 1527 C CA . LYS B 1 72 ? 6.082 13.336 16.719 1 45.5 72 LYS B CA 1
ATOM 1528 C C . LYS B 1 72 ? 5.711 12.25 15.711 1 45.5 72 LYS B C 1
ATOM 1530 O O . LYS B 1 72 ? 5.062 11.266 16.062 1 45.5 72 LYS B O 1
ATOM 1535 N N . PHE B 1 73 ? 5.086 12.555 14.383 1 45.78 73 PHE B N 1
ATOM 1536 C CA . PHE B 1 73 ? 4.184 11.703 13.609 1 45.78 73 PHE B CA 1
ATOM 1537 C C . PHE B 1 73 ? 4.934 11.008 12.477 1 45.78 73 PHE B C 1
ATOM 1539 O O . PHE B 1 73 ? 5.309 11.641 11.492 1 45.78 73 PHE B O 1
ATOM 1546 N N . MET B 1 74 ? 5.957 10.078 12.812 1 50.22 74 MET B N 1
ATOM 1547 C CA . MET B 1 74 ? 6.496 9.359 11.664 1 50.22 74 MET B CA 1
ATOM 1548 C C . MET B 1 74 ? 5.387 8.633 10.906 1 50.22 74 MET B C 1
ATOM 1550 O O . MET B 1 74 ? 4.621 7.871 11.5 1 50.22 74 MET B O 1
ATOM 1554 N N . PRO B 1 75 ? 5.129 9.07 9.703 1 55.22 75 PRO B N 1
ATOM 1555 C CA . PRO B 1 75 ? 4.254 8.164 8.953 1 55.22 75 PRO B CA 1
ATOM 1556 C C . PRO B 1 75 ? 4.738 6.715 8.984 1 55.22 75 PRO B C 1
ATOM 1558 O O . PRO B 1 75 ? 5.93 6.461 9.188 1 55.22 75 PRO B O 1
ATOM 1561 N N . PRO B 1 76 ? 3.834 5.812 9.117 1 57.88 76 PRO B N 1
ATOM 1562 C CA . PRO B 1 76 ? 4.23 4.402 9.102 1 57.88 76 PRO B CA 1
ATOM 1563 C C . PRO B 1 76 ? 5.301 4.098 8.062 1 57.88 76 PRO B C 1
ATOM 1565 O O . PRO B 1 76 ? 5.301 4.695 6.98 1 57.88 76 PRO B O 1
ATOM 1568 N N . ARG B 1 77 ? 6.516 3.463 8.445 1 76 77 ARG B N 1
ATOM 1569 C CA . ARG B 1 77 ? 7.547 2.973 7.539 1 76 77 ARG B CA 1
ATOM 1570 C C . ARG B 1 77 ? 7.004 1.862 6.645 1 76 77 ARG B C 1
ATOM 1572 O O . ARG B 1 77 ? 7.246 0.68 6.898 1 76 77 ARG B O 1
ATOM 1579 N N . PHE B 1 78 ? 6.418 2.264 5.555 1 84.94 78 PHE B N 1
ATOM 1580 C CA . PHE B 1 78 ? 5.75 1.33 4.656 1 84.94 78 PHE B CA 1
ATOM 1581 C C . PHE B 1 78 ? 6.766 0.478 3.908 1 84.94 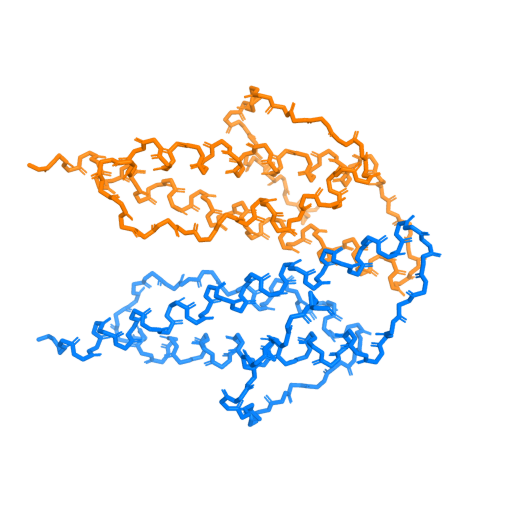78 PHE B C 1
ATOM 1583 O O . PHE B 1 78 ? 6.469 -0.652 3.518 1 84.94 78 PHE B O 1
ATOM 1590 N N . SER B 1 79 ? 8.008 1.015 3.773 1 87.25 79 SER B N 1
ATOM 1591 C CA . SER B 1 79 ? 9.047 0.255 3.082 1 87.25 79 SER B CA 1
ATOM 1592 C C . SER B 1 79 ? 9.375 -1.034 3.828 1 87.25 79 SER B C 1
ATOM 1594 O O . SER B 1 79 ? 9.633 -2.068 3.207 1 87.25 79 SER B O 1
ATOM 1596 N N . GLU B 1 80 ? 9.258 -1.012 5.098 1 88.06 80 GLU B N 1
ATOM 1597 C CA . GLU B 1 80 ? 9.57 -2.186 5.902 1 88.06 80 GLU B CA 1
ATOM 1598 C C . GLU B 1 80 ? 8.484 -3.248 5.781 1 88.06 80 GLU B C 1
ATOM 1600 O O . GLU B 1 80 ? 8.75 -4.441 5.949 1 88.06 80 GLU B O 1
ATOM 1605 N N . THR B 1 81 ? 7.316 -2.824 5.457 1 89.56 81 THR B N 1
ATOM 1606 C CA . THR B 1 81 ? 6.168 -3.721 5.383 1 89.56 81 THR B CA 1
ATOM 1607 C C . THR B 1 81 ? 6.316 -4.695 4.219 1 89.56 81 THR B C 1
ATOM 1609 O O . THR B 1 81 ? 5.758 -5.793 4.246 1 89.56 81 THR B O 1
ATOM 1612 N N . VAL B 1 82 ? 7.105 -4.281 3.203 1 93.56 82 VAL B N 1
ATOM 1613 C CA . VAL B 1 82 ? 7.215 -5.117 2.014 1 93.56 82 VAL B CA 1
ATOM 1614 C C . VAL B 1 82 ? 8.648 -5.621 1.866 1 93.56 82 VAL B C 1
ATOM 1616 O O . VAL B 1 82 ? 9.047 -6.09 0.796 1 93.56 82 VAL B O 1
ATOM 1619 N N . ARG B 1 83 ? 9.414 -5.629 2.932 1 93 83 ARG B N 1
ATOM 1620 C CA . ARG B 1 83 ? 10.828 -5.996 2.916 1 93 83 ARG B CA 1
ATOM 1621 C C . ARG B 1 83 ? 11 -7.477 2.592 1 93 83 ARG B C 1
ATOM 16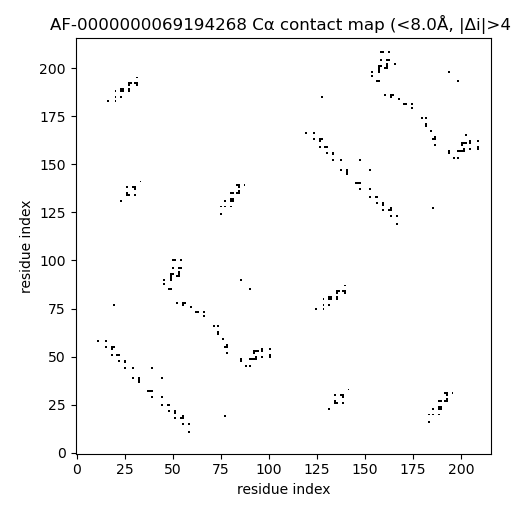23 O O . ARG B 1 83 ? 11.961 -7.863 1.924 1 93 83 ARG B O 1
ATOM 1630 N N . ASN B 1 84 ? 10.156 -8.289 3.053 1 93.62 84 ASN B N 1
ATOM 1631 C CA . ASN B 1 84 ? 10.25 -9.727 2.807 1 93.62 84 ASN B CA 1
ATOM 1632 C C . ASN B 1 84 ? 10.25 -10.039 1.312 1 93.62 84 ASN B C 1
ATOM 1634 O O . ASN B 1 84 ? 11.031 -10.867 0.848 1 93.62 84 ASN B O 1
ATOM 1638 N N . LEU B 1 85 ? 9.398 -9.391 0.601 1 96.38 85 LEU B N 1
ATOM 1639 C CA . LEU B 1 85 ? 9.344 -9.586 -0.843 1 96.38 85 LEU B CA 1
ATOM 1640 C C . LEU B 1 85 ? 10.617 -9.078 -1.506 1 96.38 85 LEU B C 1
ATOM 1642 O O . LEU B 1 85 ? 11.156 -9.719 -2.41 1 96.38 85 LEU B O 1
ATOM 1646 N N . PHE B 1 86 ? 11.016 -7.945 -1.036 1 95.62 86 PHE B N 1
ATOM 1647 C CA . PHE B 1 86 ? 12.234 -7.336 -1.542 1 95.62 86 PHE B CA 1
ATOM 1648 C C . PHE B 1 86 ? 13.422 -8.289 -1.385 1 95.62 86 PHE B C 1
ATOM 1650 O O . PHE B 1 86 ? 14.195 -8.484 -2.324 1 95.62 86 PHE B O 1
ATOM 1657 N N . ASP B 1 87 ? 13.523 -8.898 -0.292 1 94.62 87 ASP B N 1
ATOM 1658 C CA . ASP B 1 87 ? 14.594 -9.836 0.018 1 94.62 87 ASP B CA 1
ATOM 1659 C C . ASP B 1 87 ? 14.438 -11.133 -0.774 1 94.62 87 ASP B C 1
ATOM 1661 O O . ASP B 1 87 ? 15.422 -11.68 -1.288 1 94.62 87 ASP B O 1
ATOM 1665 N N . LEU B 1 88 ? 13.266 -11.609 -0.861 1 95.69 88 LEU B N 1
ATOM 1666 C CA . LEU B 1 88 ? 12.977 -12.836 -1.603 1 95.69 88 LEU B CA 1
ATOM 1667 C C . LEU B 1 88 ? 13.398 -12.695 -3.062 1 95.69 88 LEU B C 1
ATOM 1669 O O . LEU B 1 88 ? 13.898 -13.648 -3.664 1 95.69 88 LEU B O 1
ATOM 1673 N N . LEU B 1 89 ? 13.195 -11.492 -3.584 1 96.12 89 LEU B N 1
ATOM 1674 C CA . LEU B 1 89 ? 13.516 -11.227 -4.984 1 96.12 89 LEU B CA 1
ATOM 1675 C C . LEU B 1 89 ? 14.992 -10.898 -5.152 1 96.12 89 LEU B C 1
ATOM 1677 O O . LEU B 1 89 ? 15.445 -10.617 -6.262 1 96.12 89 LEU B O 1
ATOM 1681 N N . LYS B 1 90 ? 15.695 -10.82 -3.98 1 94.56 90 LYS B N 1
ATOM 1682 C CA . LYS B 1 90 ? 17.141 -10.586 -3.949 1 94.56 90 LYS B CA 1
ATOM 1683 C C . LYS B 1 90 ? 17.5 -9.25 -4.598 1 94.56 90 LYS B C 1
ATOM 1685 O O . LYS B 1 90 ? 18.438 -9.172 -5.395 1 94.56 90 LYS B O 1
ATOM 1690 N N . LEU B 1 91 ? 16.688 -8.273 -4.289 1 93.12 91 LEU B N 1
ATOM 1691 C CA . LEU B 1 91 ? 16.938 -6.934 -4.816 1 93.12 91 LEU B CA 1
ATOM 1692 C C . LEU B 1 91 ? 17.953 -6.188 -3.951 1 93.12 91 LEU B C 1
ATOM 1694 O O . LEU B 1 91 ? 18.031 -6.426 -2.744 1 93.12 91 LEU B O 1
ATOM 1698 N N . GLU B 1 92 ? 18.672 -5.336 -4.605 1 87.88 92 GLU B N 1
ATOM 1699 C CA . GLU B 1 92 ? 19.688 -4.555 -3.895 1 87.88 92 GLU B CA 1
ATOM 1700 C C . GLU B 1 92 ? 19.234 -3.109 -3.715 1 87.88 92 GLU B C 1
ATOM 1702 O O . GLU B 1 92 ? 18.641 -2.52 -4.617 1 87.88 92 GLU B O 1
ATOM 1707 N N . GLU B 1 93 ? 19.438 -2.707 -2.502 1 80.88 93 GLU B N 1
ATOM 1708 C CA . GLU B 1 93 ? 19.125 -1.303 -2.256 1 80.88 93 GLU B CA 1
ATOM 1709 C C . GLU B 1 93 ? 20.031 -0.383 -3.08 1 80.88 93 GLU B C 1
ATOM 1711 O O . GLU B 1 93 ? 21.234 -0.628 -3.207 1 80.88 93 GLU B O 1
ATOM 1716 N N . GLN B 1 94 ? 19.281 0.458 -3.836 1 72.88 94 GLN B N 1
ATOM 1717 C CA . GLN B 1 94 ? 20.062 1.44 -4.582 1 72.88 94 GLN B CA 1
ATOM 1718 C C . GLN B 1 94 ? 20.25 2.719 -3.77 1 72.88 94 GLN B C 1
ATOM 1720 O O . GLN B 1 94 ? 19.312 3.195 -3.119 1 72.88 94 GLN B O 1
ATOM 1725 N N . HIS B 1 95 ? 21.344 3.008 -3.312 1 60.47 95 HIS B N 1
ATOM 1726 C CA . HIS B 1 95 ? 21.625 4.195 -2.51 1 60.47 95 HIS B CA 1
ATOM 1727 C C . HIS B 1 95 ? 21.359 5.469 -3.303 1 60.47 95 HIS B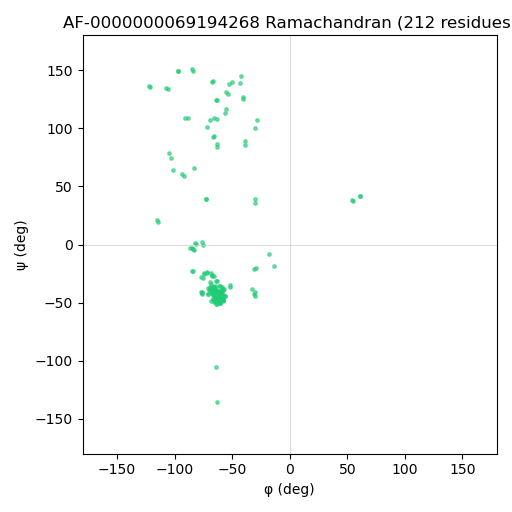 C 1
ATOM 1729 O O . HIS B 1 95 ? 20.984 6.492 -2.73 1 60.47 95 HIS B O 1
ATOM 1735 N N . GLU B 1 96 ? 21.828 5.602 -4.578 1 52.12 96 GLU B N 1
ATOM 1736 C CA . GLU B 1 96 ? 21.734 6.875 -5.293 1 52.12 96 GLU B CA 1
ATOM 1737 C C . GLU B 1 96 ? 20.469 6.934 -6.137 1 52.12 96 GLU B C 1
ATOM 1739 O O . GLU B 1 96 ? 20.312 6.184 -7.102 1 52.12 96 GLU B O 1
ATOM 1744 N N . VAL B 1 97 ? 19.406 6.852 -5.656 1 49.19 97 VAL B N 1
ATOM 1745 C CA . VAL B 1 97 ? 18.297 6.957 -6.59 1 49.19 97 VAL B CA 1
ATOM 1746 C C . VAL B 1 97 ? 18.25 8.352 -7.203 1 49.19 97 VAL B C 1
ATOM 1748 O O . VAL B 1 97 ? 18.297 9.352 -6.488 1 49.19 97 VAL B O 1
ATOM 1751 N N . SER B 1 98 ? 18.578 8.422 -8.406 1 42.16 98 SER B N 1
ATOM 1752 C CA . SER B 1 98 ? 18.438 9.688 -9.125 1 42.16 98 SER B CA 1
ATOM 1753 C C . SER B 1 98 ? 17 10.211 -9.023 1 42.16 98 SER B C 1
ATOM 1755 O O . SER B 1 98 ? 16.062 9.438 -8.898 1 42.16 98 SER B O 1
ATOM 1757 N N . LYS B 1 99 ? 16.812 11.438 -8.68 1 42.34 99 LYS B N 1
ATOM 1758 C CA . LYS B 1 99 ? 15.617 12.266 -8.641 1 42.34 99 LYS B CA 1
ATOM 1759 C C . LYS B 1 99 ? 14.625 11.852 -9.727 1 42.34 99 LYS B C 1
ATOM 1761 O O . LYS B 1 99 ? 13.477 12.297 -9.734 1 42.34 99 LYS B O 1
ATOM 1766 N N . HIS B 1 100 ? 15.078 11.156 -10.789 1 40.47 100 HIS B N 1
ATOM 1767 C CA . HIS B 1 100 ? 14.25 10.961 -11.969 1 40.47 100 HIS B CA 1
ATOM 1768 C C . HIS B 1 100 ? 13.258 9.82 -11.766 1 40.47 100 HIS B C 1
ATOM 1770 O O . HIS B 1 100 ? 12.648 9.344 -12.727 1 40.47 100 HIS B O 1
ATOM 1776 N N . LEU B 1 101 ? 13.25 9.273 -10.797 1 40.72 101 LEU B N 1
ATOM 1777 C CA . LEU B 1 101 ? 12.445 8.07 -10.609 1 40.72 101 LEU B CA 1
ATOM 1778 C C . LEU B 1 101 ? 11 8.32 -11.023 1 40.72 101 LEU B C 1
ATOM 1780 O O . LEU B 1 101 ? 10.234 7.371 -11.227 1 40.72 101 LEU B O 1
ATOM 1784 N N . PHE B 1 102 ? 10.602 9.484 -10.781 1 36.59 102 PHE B N 1
ATOM 1785 C CA . PHE B 1 102 ? 9.156 9.664 -10.812 1 36.59 102 PHE B CA 1
ATOM 1786 C C . PHE B 1 102 ? 8.641 9.695 -12.242 1 36.59 102 PHE B C 1
ATOM 1788 O O . PHE B 1 102 ? 7.531 10.164 -12.5 1 36.59 102 PHE B O 1
ATOM 1795 N N . ARG B 1 103 ? 9.492 9.578 -13.258 1 32.31 103 ARG B N 1
ATOM 1796 C CA . ARG B 1 103 ? 8.789 9.594 -14.539 1 32.31 103 ARG B CA 1
ATOM 1797 C C . ARG B 1 103 ? 8.031 8.297 -14.766 1 32.31 103 ARG B C 1
ATOM 1799 O O . ARG B 1 103 ? 8.602 7.309 -15.234 1 32.31 103 ARG B O 1
ATOM 1806 N N . VAL B 1 104 ? 7.508 7.84 -13.836 1 30.81 104 VAL B N 1
ATOM 1807 C CA . VAL B 1 104 ? 6.656 6.703 -14.156 1 30.81 104 VAL B CA 1
ATOM 1808 C C . VAL B 1 104 ? 5.926 6.957 -15.469 1 30.81 104 VAL B C 1
ATOM 1810 O O . VAL B 1 104 ? 5.125 7.891 -15.578 1 30.81 104 VAL B O 1
ATOM 1813 N N . LYS B 1 105 ? 6.434 6.617 -16.672 1 27.83 105 LYS B N 1
ATOM 1814 C CA . LYS B 1 105 ? 5.727 6.621 -17.953 1 27.83 105 LYS B CA 1
ATOM 1815 C C . LYS B 1 105 ? 4.324 6.035 -17.812 1 27.83 105 LYS B C 1
ATOM 1817 O O . LYS B 1 105 ? 4.09 5.184 -16.953 1 27.83 105 LYS B O 1
ATOM 1822 N N . GLY B 1 106 ? 3.162 6.559 -18.453 1 25.03 106 GLY B N 1
ATOM 1823 C CA . GLY B 1 106 ? 1.845 6.105 -18.859 1 25.03 106 GLY B CA 1
ATOM 1824 C C . GLY B 1 106 ? 1.797 4.621 -19.172 1 25.03 106 GLY B C 1
ATOM 1825 O O . GLY B 1 106 ? 2.75 4.066 -19.719 1 25.03 106 GLY B O 1
ATOM 1826 N N . TYR B 1 107 ? 1.248 3.637 -18.469 1 21.98 107 TYR B N 1
ATOM 1827 C CA . TYR B 1 107 ? 0.447 2.721 -19.266 1 21.98 107 TYR B CA 1
ATOM 1828 C C . TYR B 1 107 ? -0.177 3.443 -20.453 1 21.98 107 TYR B C 1
ATOM 1830 O O . TYR B 1 107 ? -1.272 3.998 -20.344 1 21.98 107 TYR B O 1
ATOM 1838 N N . THR B 1 108 ? 0.405 4.348 -21.062 1 19.95 108 THR B N 1
ATOM 1839 C CA . THR B 1 108 ? 0.037 4.641 -22.453 1 19.95 108 THR B CA 1
ATOM 1840 C C . THR B 1 108 ? 0.189 3.402 -23.328 1 19.95 108 THR B C 1
ATOM 1842 O O . THR B 1 108 ? 1.178 2.674 -23.219 1 19.95 108 THR B O 1
#